Protein AF-A0A9N8F491-F1 (afdb_monomer)

Structure (mmCIF, N/CA/C/O backbone):
data_AF-A0A9N8F491-F1
#
_entry.id   AF-A0A9N8F491-F1
#
loop_
_atom_site.group_PDB
_atom_site.id
_atom_site.type_symbol
_atom_site.label_atom_id
_atom_site.label_alt_id
_atom_site.label_comp_id
_atom_site.label_asym_id
_atom_site.label_entity_id
_atom_site.label_seq_id
_atom_site.pdbx_PDB_ins_code
_atom_site.Cartn_x
_atom_site.Cartn_y
_atom_site.Cartn_z
_atom_site.occupancy
_atom_site.B_iso_or_equiv
_atom_site.auth_seq_id
_atom_site.auth_comp_id
_atom_site.auth_asym_id
_atom_site.auth_atom_id
_atom_site.pdbx_PDB_model_num
ATOM 1 N N . MET A 1 1 ? 15.797 -22.367 -13.618 1.00 49.75 1 MET A N 1
ATOM 2 C CA . MET A 1 1 ? 14.648 -21.587 -13.096 1.00 49.75 1 MET A CA 1
ATOM 3 C C . MET A 1 1 ? 13.624 -21.419 -14.214 1.00 49.75 1 MET A C 1
ATOM 5 O O . MET A 1 1 ? 14.063 -21.275 -15.350 1.00 49.75 1 MET A O 1
ATOM 9 N N . PRO A 1 2 ? 12.305 -21.473 -13.943 1.00 55.03 2 PRO A N 1
ATOM 10 C CA . PRO A 1 2 ? 11.281 -21.245 -14.968 1.00 55.03 2 PRO A CA 1
ATOM 11 C C . PRO A 1 2 ? 11.489 -19.893 -15.664 1.00 55.03 2 PRO A C 1
ATOM 13 O O . PRO A 1 2 ? 11.909 -18.926 -15.023 1.00 55.03 2 PRO A O 1
ATOM 16 N N . ASN A 1 3 ? 11.211 -19.820 -16.970 1.00 70.69 3 ASN A N 1
ATOM 17 C CA . ASN A 1 3 ? 11.386 -18.573 -17.721 1.00 70.69 3 ASN A CA 1
ATOM 18 C C . ASN A 1 3 ? 10.406 -17.487 -17.223 1.00 70.69 3 ASN A C 1
ATOM 20 O O . ASN A 1 3 ? 9.383 -17.788 -16.602 1.00 70.69 3 ASN A O 1
ATOM 24 N N . LEU A 1 4 ? 10.700 -16.207 -17.486 1.00 57.84 4 LEU A N 1
ATOM 25 C CA . LEU A 1 4 ? 9.905 -15.072 -16.984 1.00 57.84 4 LEU A CA 1
ATOM 26 C C . LEU A 1 4 ? 8.404 -15.199 -17.313 1.00 57.84 4 LEU A C 1
ATOM 28 O O . LEU A 1 4 ? 7.558 -14.816 -16.508 1.00 57.84 4 LEU A O 1
ATOM 32 N N . VAL A 1 5 ? 8.067 -15.776 -18.471 1.00 56.47 5 VAL A N 1
ATOM 33 C CA . VAL A 1 5 ? 6.680 -15.998 -18.907 1.00 56.47 5 VAL A CA 1
ATOM 34 C C . VAL A 1 5 ? 5.981 -17.047 -18.041 1.00 56.47 5 VAL A C 1
ATOM 36 O O . VAL A 1 5 ? 4.838 -16.839 -17.643 1.00 56.47 5 VAL A O 1
ATOM 39 N N . GLN A 1 6 ? 6.647 -18.157 -17.722 1.00 62.06 6 GLN A N 1
ATOM 40 C CA . GLN A 1 6 ? 6.118 -19.187 -16.825 1.00 62.06 6 GLN A CA 1
ATOM 41 C C . GLN A 1 6 ? 5.919 -18.641 -15.409 1.00 62.06 6 GLN A C 1
ATOM 43 O O . GLN A 1 6 ? 4.874 -18.873 -14.810 1.00 62.06 6 GLN A O 1
ATOM 48 N N . ARG A 1 7 ? 6.868 -17.844 -14.907 1.00 60.66 7 ARG A N 1
ATOM 49 C CA . ARG A 1 7 ? 6.756 -17.193 -13.593 1.00 60.66 7 ARG A CA 1
ATOM 50 C C . ARG A 1 7 ? 5.608 -16.189 -13.549 1.00 60.66 7 ARG A C 1
ATOM 52 O O . ARG A 1 7 ? 4.830 -16.202 -12.606 1.00 60.66 7 ARG A O 1
ATOM 59 N N . ALA A 1 8 ? 5.446 -15.373 -14.591 1.00 59.22 8 ALA A N 1
ATOM 60 C CA . ALA A 1 8 ? 4.349 -14.411 -14.687 1.00 59.22 8 ALA A CA 1
ATOM 61 C C . ALA A 1 8 ? 2.961 -15.076 -14.695 1.00 59.22 8 ALA A C 1
ATOM 63 O O . ALA A 1 8 ? 2.016 -14.475 -14.198 1.00 59.22 8 ALA A O 1
ATOM 64 N N . LYS A 1 9 ? 2.838 -16.306 -15.218 1.00 60.34 9 LYS A N 1
ATOM 65 C CA . LYS A 1 9 ? 1.598 -17.103 -15.155 1.00 60.34 9 LYS A CA 1
ATOM 66 C C . LYS A 1 9 ? 1.297 -17.652 -13.756 1.00 60.34 9 LYS A C 1
ATOM 68 O O . LYS A 1 9 ? 0.146 -17.948 -13.473 1.00 60.34 9 LYS A O 1
ATOM 73 N N . GLN A 1 10 ? 2.320 -17.816 -12.917 1.00 61.69 10 GLN A N 1
ATOM 74 C CA . GLN A 1 10 ? 2.183 -18.271 -11.527 1.00 61.69 10 GLN A CA 1
ATOM 75 C C . GLN A 1 10 ? 1.857 -17.122 -10.571 1.00 61.69 10 GLN A C 1
ATOM 77 O O . GLN A 1 10 ? 1.357 -17.357 -9.475 1.00 61.69 10 GLN A O 1
ATOM 82 N N . VAL A 1 11 ? 2.124 -15.877 -10.979 1.00 55.75 11 VAL A N 1
ATOM 83 C CA . VAL A 1 11 ? 1.643 -14.707 -10.250 1.00 55.75 11 VAL A CA 1
ATOM 84 C C . VAL A 1 11 ? 0.124 -14.728 -10.324 1.00 55.75 11 VAL A C 1
ATOM 86 O O . VAL A 1 11 ? -0.459 -14.679 -11.408 1.00 55.75 11 VAL A O 1
ATOM 89 N N . SER A 1 12 ? -0.513 -14.780 -9.161 1.00 53.72 12 SER A N 1
ATOM 90 C CA . SER A 1 12 ? -1.947 -14.602 -9.017 1.00 53.72 12 SER A CA 1
ATOM 91 C C . SER A 1 12 ? -2.308 -13.162 -9.389 1.00 53.72 12 SER A C 1
ATOM 93 O O . SER A 1 12 ? -2.535 -12.320 -8.525 1.00 53.72 12 SER A O 1
ATOM 95 N N . TRP A 1 13 ? -2.413 -12.870 -10.684 1.00 53.53 13 TRP A N 1
ATOM 96 C CA . TRP A 1 13 ? -3.026 -11.650 -11.225 1.00 53.53 13 TRP A CA 1
ATOM 97 C C . TRP A 1 13 ? -4.543 -11.587 -10.953 1.00 53.53 13 TRP A C 1
ATOM 99 O O . TRP A 1 13 ? -5.275 -10.897 -11.657 1.00 53.53 13 TRP A O 1
ATOM 109 N N . GLY A 1 14 ? -5.015 -12.371 -9.979 1.00 40.06 14 GLY A N 1
ATOM 110 C CA . GLY A 1 14 ? -6.376 -12.874 -9.896 1.00 40.06 14 GLY A CA 1
ATOM 111 C C . GLY A 1 14 ? -6.499 -14.319 -9.367 1.00 40.06 14 GLY A C 1
ATOM 112 O O . GLY A 1 14 ? -7.343 -15.059 -9.858 1.00 40.06 14 GLY A O 1
ATOM 113 N N . GLY A 1 15 ? -5.701 -14.730 -8.372 1.00 32.22 15 GLY A N 1
ATOM 114 C CA . GLY A 1 15 ? -5.835 -16.032 -7.682 1.00 32.22 15 GLY A CA 1
ATOM 115 C C . GLY A 1 15 ? -5.314 -17.277 -8.441 1.00 32.22 15 GLY A C 1
ATOM 116 O O . GLY A 1 15 ? -4.995 -17.185 -9.625 1.00 32.22 15 GLY A O 1
ATOM 117 N N . PRO A 1 16 ? -5.199 -18.452 -7.775 1.00 30.72 16 PRO A N 1
ATOM 118 C CA . PRO A 1 16 ? -4.713 -19.713 -8.369 1.00 30.72 16 PRO A CA 1
ATOM 119 C C . PRO A 1 16 ? -5.654 -20.361 -9.391 1.00 30.72 16 PRO A C 1
ATOM 121 O O . PRO A 1 16 ? -5.296 -21.346 -10.029 1.00 30.72 16 PRO A O 1
ATOM 124 N N . GLN A 1 17 ? -6.857 -19.829 -9.563 1.00 37.28 17 GLN A N 1
ATOM 125 C CA . GLN A 1 17 ? -7.774 -20.236 -10.610 1.00 37.28 17 GLN A CA 1
ATOM 126 C C . GLN A 1 17 ? -8.414 -18.964 -11.125 1.00 37.28 17 GLN A C 1
ATOM 128 O O . GLN A 1 17 ? -9.178 -18.315 -10.415 1.00 37.28 17 GLN A O 1
ATOM 133 N N . SER A 1 18 ? -8.048 -18.600 -12.352 1.00 37.75 18 SER A N 1
ATOM 134 C CA . SER A 1 18 ? -8.781 -17.652 -13.177 1.00 37.75 18 SER A CA 1
ATOM 135 C C . SER A 1 18 ? -10.266 -17.733 -12.845 1.00 37.75 18 SER A C 1
ATOM 137 O O . SER A 1 18 ? -10.864 -18.806 -12.988 1.00 37.75 18 SER A O 1
ATOM 139 N N . SER A 1 19 ? -10.869 -16.615 -12.440 1.00 38.81 19 SER A N 1
ATOM 140 C CA . SER A 1 19 ? -12.320 -16.488 -12.515 1.00 38.81 19 SER A CA 1
ATOM 141 C C . SER A 1 19 ? -12.766 -17.039 -13.874 1.00 38.81 19 SER A C 1
ATOM 143 O O . SER A 1 19 ? -12.047 -16.903 -14.869 1.00 38.81 19 SER A O 1
ATOM 145 N N . LYS A 1 20 ? -13.916 -17.715 -13.949 1.00 42.53 20 LYS A N 1
ATOM 146 C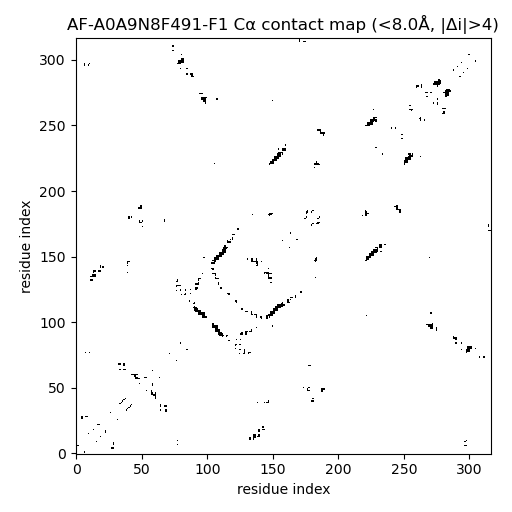 CA . LYS A 1 20 ? -14.400 -18.325 -15.205 1.00 42.53 20 LYS A CA 1
ATOM 147 C C . LYS A 1 20 ? -14.382 -17.342 -16.399 1.00 42.53 20 LYS A C 1
ATOM 149 O O . LYS A 1 20 ? -14.283 -17.783 -17.537 1.00 42.53 20 LYS A O 1
ATOM 154 N N . ALA A 1 21 ? -14.374 -16.031 -16.130 1.00 40.00 21 ALA A N 1
ATOM 155 C CA . ALA A 1 21 ? -14.166 -14.945 -17.088 1.00 40.00 21 ALA A CA 1
ATOM 156 C C . ALA A 1 21 ? -12.768 -14.897 -17.758 1.00 40.00 21 ALA A C 1
ATOM 158 O O . ALA A 1 21 ? -12.666 -14.481 -18.906 1.00 40.00 21 ALA A O 1
ATOM 159 N N . PHE A 1 22 ? -11.696 -15.329 -17.086 1.00 39.41 22 PHE A N 1
ATOM 160 C CA . PHE A 1 22 ? -10.322 -15.379 -17.621 1.00 39.41 22 PHE A CA 1
ATOM 161 C C . PHE A 1 22 ? -9.876 -16.788 -18.045 1.00 39.41 22 PHE A C 1
ATOM 163 O O . PHE A 1 22 ? -8.882 -16.931 -18.756 1.00 39.41 22 PHE A O 1
ATOM 170 N N . ALA A 1 23 ? -10.607 -17.828 -17.633 1.00 41.00 23 ALA A N 1
ATOM 171 C CA . ALA A 1 23 ? -10.242 -19.230 -17.846 1.00 41.00 23 ALA A CA 1
ATOM 172 C C . ALA A 1 23 ? -10.329 -19.693 -19.313 1.00 41.00 23 ALA A C 1
ATOM 174 O O . ALA A 1 23 ? -9.764 -20.726 -19.662 1.00 41.00 23 ALA A O 1
ATOM 175 N N . GLN A 1 24 ? -11.038 -18.967 -20.185 1.00 40.75 24 GLN A N 1
ATOM 176 C CA . GLN A 1 24 ? -11.445 -19.547 -21.467 1.00 40.75 24 GLN A CA 1
ATOM 177 C C . GLN A 1 24 ? -10.422 -19.477 -22.608 1.00 40.75 24 GLN A C 1
ATOM 179 O O . GLN A 1 24 ? -10.602 -20.226 -23.562 1.00 40.75 24 GLN A O 1
ATOM 184 N N . LYS A 1 25 ? -9.329 -18.698 -22.543 1.00 37.03 25 LYS A N 1
ATOM 185 C CA . LYS A 1 25 ? -8.234 -18.802 -23.539 1.00 37.03 25 LYS A CA 1
ATOM 186 C C . LYS A 1 25 ? -6.865 -18.408 -22.958 1.00 37.03 25 LYS A C 1
ATOM 188 O O . LYS A 1 25 ? -6.582 -17.212 -22.856 1.00 37.03 25 LYS A O 1
ATOM 193 N N . PRO A 1 26 ? -5.966 -19.364 -22.645 1.00 37.31 26 PRO A N 1
ATOM 194 C CA . PRO A 1 26 ? -4.597 -19.051 -22.258 1.00 37.31 26 PRO A CA 1
ATOM 195 C C . PRO A 1 26 ? -3.828 -18.624 -23.507 1.00 37.31 26 PRO A C 1
ATOM 197 O O . PRO A 1 26 ? -3.276 -19.432 -24.248 1.00 37.31 26 PRO A O 1
ATOM 200 N N . THR A 1 27 ? -3.806 -17.327 -23.755 1.00 40.09 27 THR A N 1
ATOM 201 C CA . THR A 1 27 ? -3.026 -16.715 -24.827 1.00 40.09 27 THR A CA 1
ATOM 202 C C . THR A 1 27 ? -1.903 -15.904 -24.157 1.00 40.09 27 THR A C 1
ATOM 204 O O . THR A 1 27 ? -2.051 -15.480 -23.013 1.00 40.09 27 THR A O 1
ATOM 207 N N . GLY A 1 28 ? -0.698 -15.892 -24.740 1.00 37.97 28 GLY A N 1
ATOM 208 C CA . GLY A 1 28 ? 0.588 -15.719 -24.035 1.00 37.97 28 GLY A CA 1
ATOM 209 C C . GLY A 1 28 ? 0.756 -14.483 -23.124 1.00 37.97 28 GLY A C 1
ATOM 210 O O . GLY A 1 28 ? -0.085 -13.600 -23.046 1.00 37.97 28 GLY A O 1
ATOM 211 N N . GLY A 1 29 ? 1.906 -14.366 -22.442 1.00 40.50 29 GLY A N 1
ATOM 212 C CA . GLY A 1 29 ? 2.153 -13.321 -21.424 1.00 40.50 29 GLY A CA 1
ATOM 213 C C . GLY A 1 29 ? 1.927 -11.860 -21.869 1.00 40.50 29 GLY A C 1
ATOM 214 O O . GLY A 1 29 ? 1.689 -11.001 -21.025 1.00 40.50 29 GLY A O 1
ATOM 215 N N . ARG A 1 30 ? 1.927 -11.572 -23.182 1.00 41.44 30 ARG A N 1
ATOM 216 C CA . ARG A 1 30 ? 1.528 -10.263 -23.735 1.00 41.44 30 ARG A CA 1
ATOM 217 C C . ARG A 1 30 ? 0.026 -9.982 -23.590 1.00 41.44 30 ARG A C 1
ATOM 219 O O . ARG A 1 30 ? -0.326 -8.847 -23.290 1.00 41.44 30 ARG A O 1
ATOM 226 N N . GLN A 1 31 ? -0.845 -10.981 -23.746 1.00 45.12 31 GLN A N 1
ATOM 227 C CA . GLN A 1 31 ? -2.288 -10.829 -23.533 1.00 45.12 31 GLN A CA 1
ATOM 228 C C . GLN A 1 31 ? -2.646 -10.710 -22.059 1.00 45.12 31 GLN A C 1
ATOM 230 O O . GLN A 1 31 ? -3.556 -9.967 -21.749 1.00 45.12 31 GLN A O 1
ATOM 235 N N . VAL A 1 32 ? -1.899 -11.321 -21.137 1.00 46.75 32 VAL A N 1
ATOM 236 C CA . VAL A 1 32 ? -2.133 -11.132 -19.691 1.00 46.75 32 VAL A CA 1
ATOM 237 C C . VAL A 1 32 ? -1.871 -9.682 -19.272 1.00 46.75 32 VAL A C 1
ATOM 239 O O . VAL A 1 32 ? -2.686 -9.082 -18.578 1.00 46.75 32 VAL A O 1
ATOM 242 N N . ILE A 1 33 ? -0.774 -9.081 -19.750 1.00 52.66 33 ILE A N 1
ATOM 243 C CA . ILE A 1 33 ? -0.480 -7.660 -19.505 1.00 52.66 33 ILE A CA 1
ATOM 244 C C . ILE A 1 33 ? -1.503 -6.772 -20.222 1.00 52.66 33 ILE A C 1
ATOM 246 O O . ILE A 1 33 ? -1.995 -5.821 -19.623 1.00 52.66 33 ILE A O 1
ATOM 250 N N . ALA A 1 34 ? -1.876 -7.091 -21.464 1.00 50.41 34 ALA A N 1
ATOM 251 C CA . ALA A 1 34 ? -2.904 -6.344 -22.185 1.00 50.41 34 ALA A CA 1
ATOM 252 C C . ALA A 1 34 ? -4.274 -6.437 -21.492 1.00 50.41 34 ALA A C 1
ATOM 254 O O . ALA A 1 34 ? -4.910 -5.418 -21.291 1.00 50.41 34 ALA A O 1
ATOM 255 N N . SER A 1 35 ? -4.707 -7.608 -21.028 1.00 51.94 35 SER A N 1
ATOM 256 C CA . SER A 1 35 ? -5.952 -7.780 -20.276 1.00 51.94 35 SER A CA 1
ATOM 257 C C . SER A 1 35 ? -5.889 -7.111 -18.905 1.00 51.94 35 SER A C 1
ATOM 259 O O . SER A 1 35 ? -6.877 -6.529 -18.468 1.00 51.94 35 SER A O 1
ATOM 261 N N . PHE A 1 36 ? -4.732 -7.096 -18.239 1.00 59.06 36 PHE A N 1
ATOM 262 C CA . PHE A 1 36 ? -4.569 -6.312 -17.018 1.00 59.06 36 PHE A CA 1
ATOM 263 C C . PHE A 1 36 ? -4.739 -4.814 -17.308 1.00 59.06 36 PHE A C 1
ATOM 265 O O . PHE A 1 36 ? -5.540 -4.113 -16.693 1.00 59.06 36 PHE A O 1
ATOM 272 N N . VAL A 1 37 ? -4.049 -4.296 -18.315 1.00 59.47 37 VAL A N 1
ATOM 273 C CA . VAL A 1 37 ? -4.095 -2.863 -18.594 1.00 59.47 37 VAL A CA 1
ATOM 274 C C . VAL A 1 37 ? -5.432 -2.437 -19.230 1.00 59.47 37 VAL A C 1
ATOM 276 O O . VAL A 1 37 ? -5.933 -1.362 -18.919 1.00 59.47 37 VAL A O 1
ATOM 279 N N . SER A 1 38 ? -6.061 -3.275 -20.052 1.00 54.62 38 SER A 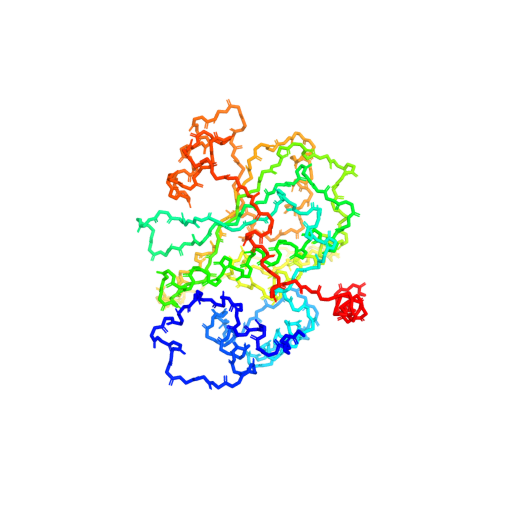N 1
ATOM 280 C CA . SER A 1 38 ? -7.303 -2.961 -20.773 1.00 54.62 38 SER A CA 1
ATOM 281 C C . SER A 1 38 ? -8.575 -3.326 -20.005 1.00 54.62 38 SER A C 1
ATOM 283 O O . SER A 1 38 ? -9.529 -2.545 -20.031 1.00 54.62 38 SER A O 1
ATOM 285 N N . CYS A 1 39 ? -8.605 -4.478 -19.326 1.00 52.00 39 CYS A N 1
ATOM 286 C CA . CYS A 1 39 ? -9.789 -4.989 -18.622 1.00 52.00 39 CYS A CA 1
ATOM 287 C C . CYS A 1 39 ? -9.735 -4.684 -17.127 1.00 52.00 39 CYS A C 1
ATOM 289 O O . CYS A 1 39 ? -10.739 -4.268 -16.552 1.00 52.00 39 CYS A O 1
ATOM 291 N N . ILE A 1 40 ? -8.566 -4.858 -16.503 1.00 56.28 40 ILE A N 1
ATOM 292 C CA . ILE A 1 40 ? -8.433 -4.654 -15.063 1.00 56.28 40 ILE A CA 1
ATOM 293 C C . ILE A 1 40 ? -8.397 -3.166 -14.761 1.00 56.28 40 ILE A C 1
ATOM 295 O O . ILE A 1 40 ? -9.242 -2.706 -14.015 1.00 56.28 40 ILE A O 1
ATOM 299 N N . MET A 1 41 ? -7.507 -2.379 -15.361 1.00 60.53 41 MET A N 1
ATOM 300 C CA . MET A 1 41 ? -7.271 -0.987 -14.946 1.00 60.53 41 MET A CA 1
ATOM 301 C C . MET A 1 41 ? -8.393 0.020 -15.278 1.00 60.53 41 MET A C 1
ATOM 303 O O . MET A 1 41 ? -8.330 1.142 -14.784 1.00 60.53 41 MET A O 1
ATOM 307 N N . LYS A 1 42 ? -9.428 -0.377 -16.042 1.00 60.06 42 LYS A N 1
ATOM 308 C CA . LYS A 1 42 ? -10.647 0.413 -16.347 1.00 60.06 42 LYS A CA 1
ATOM 309 C C . LYS A 1 42 ? -10.380 1.915 -16.566 1.00 60.06 42 LYS A C 1
ATOM 311 O O . LYS A 1 42 ? -10.965 2.775 -15.907 1.00 60.06 42 LYS A O 1
ATOM 316 N N . TRP A 1 43 ? -9.465 2.228 -17.484 1.00 60.22 43 TRP A N 1
ATOM 317 C CA . TRP A 1 43 ? -9.118 3.608 -17.833 1.00 60.22 43 TRP A CA 1
ATOM 318 C C . TRP A 1 43 ? -10.321 4.367 -18.392 1.00 60.22 43 TRP A C 1
ATOM 320 O O . TRP A 1 43 ? -11.095 3.813 -19.172 1.00 60.22 43 TRP A O 1
ATOM 330 N N . GLN A 1 44 ? -10.430 5.649 -18.034 1.00 56.81 44 GLN A N 1
ATOM 331 C CA . GLN A 1 44 ? -11.296 6.587 -18.751 1.00 56.81 44 GLN A CA 1
ATOM 332 C C . GLN A 1 44 ? -10.807 6.728 -20.201 1.00 56.81 44 GLN A C 1
ATOM 334 O O . GLN A 1 44 ? -9.619 6.553 -20.469 1.00 56.81 44 GLN A O 1
ATOM 339 N N . ASP A 1 45 ? -11.694 7.079 -21.133 1.00 58.31 45 ASP A N 1
ATOM 340 C CA . ASP A 1 45 ? -11.329 7.170 -22.556 1.00 58.31 45 ASP A CA 1
ATOM 341 C C . ASP A 1 45 ? -10.349 8.316 -22.862 1.00 58.31 45 ASP A C 1
ATOM 343 O O . ASP A 1 45 ? -9.577 8.234 -23.818 1.00 58.31 45 ASP A O 1
ATOM 347 N N . LYS A 1 46 ? -10.334 9.356 -22.016 1.00 60.31 46 LYS A N 1
ATOM 348 C CA . LYS A 1 46 ? -9.396 10.489 -22.069 1.00 60.31 46 LYS A CA 1
ATOM 349 C C . LYS A 1 46 ? -8.821 10.776 -20.676 1.00 60.31 46 LYS A C 1
ATOM 351 O O . LYS A 1 46 ? -9.257 11.726 -20.019 1.00 60.31 46 LYS A O 1
ATOM 356 N N . PRO A 1 47 ? -7.888 9.947 -20.181 1.00 58.09 47 PRO A N 1
ATOM 357 C CA . PRO A 1 47 ? -7.311 10.159 -18.864 1.00 58.09 47 PRO A CA 1
ATOM 358 C C . PRO A 1 47 ? -6.491 11.458 -18.863 1.00 58.09 47 PRO A C 1
ATOM 360 O O . PRO A 1 47 ? -5.629 11.664 -19.717 1.00 58.09 47 PRO A O 1
ATOM 363 N N . LYS A 1 48 ? -6.776 12.360 -17.915 1.00 53.62 48 LYS A N 1
ATOM 364 C CA . LYS A 1 48 ? -5.983 13.579 -17.701 1.00 53.62 48 LYS A CA 1
ATOM 365 C C . LYS A 1 48 ? -4.830 13.263 -16.757 1.00 53.62 48 LYS A C 1
ATOM 367 O O . LYS A 1 48 ? -5.067 12.944 -15.592 1.00 53.62 48 LYS A O 1
ATOM 372 N N . PHE A 1 49 ? -3.600 13.373 -17.252 1.00 53.75 49 PHE A N 1
ATOM 373 C CA . PHE A 1 49 ? -2.412 13.125 -16.443 1.00 53.75 49 PHE A CA 1
ATOM 374 C C . PHE A 1 49 ? -1.922 14.402 -15.768 1.00 53.75 49 PHE A C 1
ATOM 376 O O . PHE A 1 49 ? -1.894 15.460 -16.396 1.00 53.75 49 PHE A O 1
ATOM 383 N N . PRO A 1 50 ? -1.486 14.310 -14.506 1.00 47.41 50 PRO A N 1
ATOM 384 C CA . PRO A 1 50 ? -0.803 15.413 -13.851 1.00 47.41 50 PRO A CA 1
ATOM 385 C C . PRO A 1 50 ? 0.614 15.687 -14.384 1.00 47.41 50 PRO A C 1
ATOM 387 O O . PRO A 1 50 ? 1.172 16.744 -14.083 1.00 47.41 50 PRO A O 1
ATOM 390 N N . PHE A 1 51 ? 1.214 14.767 -15.153 1.00 52.34 51 PHE A N 1
ATOM 391 C CA . PHE A 1 51 ? 2.622 14.844 -15.560 1.00 52.34 51 PHE A CA 1
ATOM 392 C C . PHE A 1 51 ? 2.852 14.787 -17.077 1.00 52.34 51 PHE A C 1
ATOM 394 O O . PHE A 1 51 ? 1.986 14.400 -17.857 1.00 52.34 51 PHE A O 1
ATOM 401 N N . ARG A 1 52 ? 4.073 15.191 -17.460 1.00 54.72 52 ARG A N 1
ATOM 402 C CA . ARG A 1 52 ? 4.582 15.604 -18.789 1.00 54.72 52 ARG A CA 1
ATOM 403 C C . ARG A 1 52 ? 4.413 14.623 -19.960 1.00 54.72 52 ARG A C 1
ATOM 405 O O . ARG A 1 52 ? 4.876 14.928 -21.052 1.00 54.72 52 ARG A O 1
ATOM 412 N N . LEU A 1 53 ? 3.812 13.453 -19.764 1.00 51.72 53 LEU A N 1
ATOM 413 C CA . LEU A 1 53 ? 3.694 12.449 -20.826 1.00 51.72 53 LEU A CA 1
ATOM 414 C C . LEU A 1 53 ? 2.731 12.883 -21.929 1.00 51.72 53 LEU A C 1
ATOM 416 O O . LEU A 1 53 ? 2.866 12.447 -23.064 1.00 51.72 53 LEU A O 1
ATOM 420 N N . CYS A 1 54 ? 1.793 13.771 -21.615 1.00 50.31 54 CYS A N 1
ATOM 421 C CA . CYS A 1 54 ? 0.947 14.404 -22.609 1.00 50.31 54 CYS A CA 1
ATOM 422 C C . CYS A 1 54 ? 1.423 15.846 -22.791 1.00 50.31 54 CYS A C 1
ATOM 424 O O . CYS A 1 54 ? 1.380 16.624 -21.839 1.00 50.31 54 CYS A O 1
ATOM 426 N N . GLY A 1 55 ? 1.811 16.227 -24.011 1.00 56.31 55 GLY A N 1
ATOM 427 C CA . GLY A 1 55 ? 1.578 17.611 -24.431 1.00 56.31 55 GLY A CA 1
ATOM 428 C C . GLY A 1 55 ? 0.076 17.931 -24.356 1.00 56.31 55 GLY A C 1
ATOM 429 O O . GLY A 1 55 ? -0.736 17.057 -24.033 1.00 56.31 55 GLY A O 1
ATOM 430 N N . ASP A 1 56 ? -0.319 19.154 -24.701 1.00 55.19 56 ASP A N 1
ATOM 431 C CA . ASP A 1 56 ? -1.708 19.634 -24.563 1.00 55.19 56 ASP A CA 1
ATOM 432 C C . ASP A 1 56 ? -2.773 18.753 -25.269 1.00 55.19 56 ASP A C 1
ATOM 434 O O . ASP A 1 56 ? -3.965 18.872 -24.994 1.00 55.19 56 ASP A O 1
ATOM 438 N N . GLY A 1 57 ? -2.361 17.816 -26.134 1.00 54.44 57 GLY A N 1
ATOM 439 C CA . GLY A 1 57 ? -3.226 16.909 -26.894 1.00 54.44 57 GLY A CA 1
ATOM 440 C C . GLY A 1 57 ? -3.737 15.641 -26.188 1.00 54.44 57 GLY A C 1
ATOM 441 O O . GLY A 1 57 ? -4.612 14.983 -26.744 1.00 54.44 57 GLY A O 1
ATOM 442 N N . GLY A 1 58 ? -3.257 15.288 -24.988 1.00 58.91 58 GLY A N 1
ATOM 443 C CA . GLY A 1 58 ? -3.678 14.061 -24.283 1.00 58.91 58 GLY A CA 1
ATOM 444 C C . GLY A 1 58 ? -3.257 12.746 -24.973 1.00 58.91 58 GLY A C 1
ATOM 445 O O . GLY A 1 58 ? -3.072 12.670 -26.184 1.00 58.91 58 GLY A O 1
ATOM 446 N N . PHE A 1 59 ? -3.089 11.671 -24.202 1.00 63.41 59 PHE A N 1
ATOM 447 C CA . PHE A 1 59 ? -2.826 10.335 -24.748 1.00 63.41 59 PHE A CA 1
ATOM 448 C C . PHE A 1 59 ? -4.144 9.603 -25.027 1.00 63.41 59 PHE A C 1
ATOM 450 O O . PHE A 1 59 ? -5.065 9.634 -24.209 1.00 63.41 59 PHE A O 1
ATOM 457 N N . SER A 1 60 ? -4.226 8.883 -26.149 1.00 74.81 60 SER A N 1
ATOM 458 C CA . SER A 1 60 ? -5.329 7.942 -26.371 1.00 74.81 60 SER A CA 1
ATOM 459 C C . SER A 1 60 ? -5.290 6.827 -25.320 1.00 74.81 60 SER A C 1
ATOM 461 O O . SER A 1 60 ? -4.213 6.427 -24.864 1.00 74.81 60 SER A O 1
ATOM 463 N N . ARG A 1 61 ? -6.455 6.268 -24.963 1.00 70.19 61 ARG A N 1
ATOM 464 C CA . ARG A 1 61 ? -6.554 5.113 -24.052 1.00 70.19 61 ARG A CA 1
ATOM 465 C C . ARG A 1 61 ? -5.599 3.979 -24.447 1.00 70.19 61 ARG A C 1
ATOM 467 O O . ARG A 1 61 ? -4.941 3.403 -23.584 1.00 70.19 61 ARG A O 1
ATOM 474 N N . THR A 1 62 ? -5.475 3.691 -25.743 1.00 71.25 62 THR A N 1
ATOM 475 C CA . THR A 1 62 ? -4.567 2.663 -26.278 1.00 71.25 62 THR A CA 1
ATOM 476 C C . THR A 1 62 ? -3.096 3.017 -26.080 1.00 71.25 62 THR A C 1
ATOM 478 O O . THR A 1 62 ? -2.329 2.175 -25.614 1.00 71.25 62 THR A O 1
ATOM 481 N N . GLY A 1 63 ? -2.694 4.256 -26.386 1.00 74.62 63 GLY A N 1
ATOM 482 C CA . GLY A 1 63 ? -1.313 4.703 -26.183 1.00 74.62 63 GLY A CA 1
ATOM 483 C C . GLY A 1 63 ? -0.922 4.660 -24.707 1.00 74.62 63 GLY A C 1
ATOM 484 O O . GLY A 1 63 ? 0.170 4.218 -24.359 1.00 74.62 63 GLY A O 1
ATOM 485 N N . TYR A 1 64 ? -1.861 5.011 -23.830 1.00 71.75 64 TYR A N 1
ATOM 486 C CA . TYR A 1 64 ? -1.672 4.872 -22.399 1.00 71.75 64 TYR A CA 1
ATOM 487 C C . TYR A 1 64 ? -1.510 3.398 -21.986 1.00 71.75 64 TYR A C 1
ATOM 489 O O . TYR A 1 64 ? -0.594 3.051 -21.236 1.00 71.75 64 TYR A O 1
ATOM 497 N N . CYS A 1 65 ? -2.368 2.508 -22.497 1.00 71.69 65 CYS A N 1
ATOM 498 C CA . CYS A 1 65 ? -2.267 1.086 -22.186 1.00 71.69 65 CYS A CA 1
ATOM 499 C C . CYS A 1 65 ? -0.897 0.518 -22.592 1.00 71.69 65 CYS A C 1
ATOM 501 O O . CYS A 1 65 ? -0.293 -0.259 -21.850 1.00 71.69 65 CYS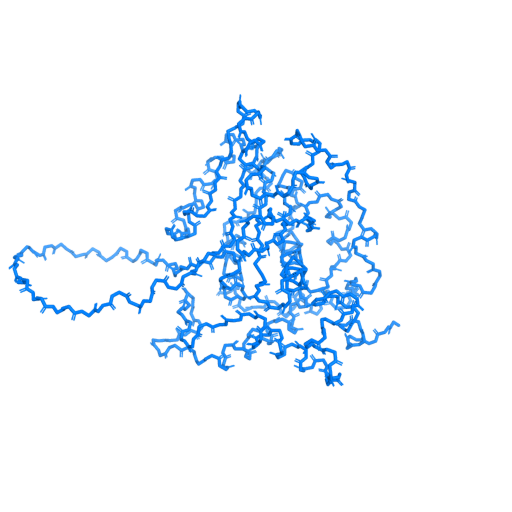 A O 1
ATOM 503 N N . ALA A 1 66 ? -0.379 0.950 -23.743 1.00 77.06 66 ALA A N 1
ATOM 504 C CA . ALA A 1 66 ? 0.957 0.594 -24.198 1.00 77.06 66 ALA A CA 1
ATOM 505 C C . ALA A 1 66 ? 2.046 1.152 -23.268 1.00 77.06 66 ALA A C 1
ATOM 507 O O . ALA A 1 66 ? 2.923 0.396 -22.853 1.00 77.06 66 ALA A O 1
ATOM 508 N N . TYR A 1 67 ? 1.963 2.430 -22.882 1.00 78.88 67 TYR A N 1
ATOM 509 C CA . TYR A 1 67 ? 2.911 3.064 -21.960 1.00 78.88 67 TYR A CA 1
ATOM 510 C C . TYR A 1 67 ? 2.985 2.330 -20.616 1.00 78.88 67 TYR A C 1
ATOM 512 O O . TYR A 1 67 ? 4.061 1.919 -20.176 1.00 78.88 67 TYR A O 1
ATOM 520 N N . SER A 1 68 ? 1.830 2.080 -19.999 1.00 78.81 68 SER A N 1
ATOM 521 C CA . SER A 1 68 ? 1.748 1.334 -18.745 1.00 78.81 68 SER A CA 1
ATOM 522 C C . SER A 1 68 ? 2.212 -0.114 -18.899 1.00 78.81 68 SER A C 1
ATOM 524 O O . SER A 1 68 ? 2.895 -0.645 -18.028 1.00 78.81 68 SER A O 1
ATOM 526 N N . GLY A 1 69 ? 1.903 -0.757 -20.029 1.00 79.50 69 GLY A N 1
ATOM 527 C CA . GLY A 1 69 ? 2.388 -2.098 -20.347 1.00 79.50 69 GLY A CA 1
ATOM 528 C C . GLY A 1 69 ? 3.914 -2.171 -20.452 1.00 79.50 69 GLY A C 1
ATOM 529 O O . GLY A 1 69 ? 4.518 -3.093 -19.901 1.00 79.50 69 GLY A O 1
ATOM 530 N N . ILE A 1 70 ? 4.548 -1.188 -21.101 1.00 79.62 70 ILE A N 1
ATOM 531 C CA . ILE A 1 70 ? 6.011 -1.069 -21.188 1.00 79.62 70 ILE A CA 1
ATOM 532 C C . ILE A 1 70 ? 6.601 -0.845 -19.798 1.00 79.62 70 ILE A C 1
ATOM 534 O O . ILE A 1 70 ? 7.524 -1.563 -19.410 1.00 79.62 70 ILE A O 1
ATOM 538 N N . GLN A 1 71 ? 6.043 0.092 -19.024 1.00 81.56 71 GLN A N 1
ATOM 539 C CA . GLN A 1 71 ? 6.522 0.341 -17.670 1.00 81.56 71 GLN A CA 1
ATOM 540 C C . GLN A 1 71 ? 6.435 -0.923 -16.826 1.00 81.56 71 GLN A C 1
ATOM 542 O O . GLN A 1 71 ? 7.423 -1.292 -16.208 1.00 81.56 71 GLN A O 1
ATOM 547 N N . ARG A 1 72 ? 5.308 -1.638 -16.845 1.00 81.62 72 ARG A N 1
ATOM 548 C CA . ARG A 1 72 ? 5.136 -2.853 -16.042 1.00 81.62 72 ARG A CA 1
ATOM 549 C C . ARG A 1 72 ? 6.060 -3.972 -16.501 1.00 81.62 72 ARG A C 1
ATOM 551 O O . ARG A 1 72 ? 6.594 -4.685 -15.659 1.00 81.62 72 ARG A O 1
ATOM 558 N N . LYS A 1 73 ? 6.298 -4.105 -17.810 1.00 79.94 73 LYS A N 1
ATOM 559 C CA . LYS A 1 73 ? 7.280 -5.049 -18.365 1.00 79.94 73 LYS A CA 1
ATOM 560 C C . LYS A 1 73 ? 8.693 -4.773 -17.840 1.00 79.94 73 LYS A C 1
ATOM 562 O O . LYS A 1 73 ? 9.410 -5.725 -17.540 1.00 79.94 73 LYS A O 1
ATOM 567 N N . ASN A 1 74 ? 9.068 -3.502 -17.710 1.00 80.06 74 ASN A N 1
ATOM 568 C CA . ASN A 1 74 ? 10.393 -3.097 -17.239 1.00 80.06 74 ASN A CA 1
ATOM 569 C C . ASN A 1 74 ? 10.486 -3.145 -15.703 1.00 80.06 74 ASN A C 1
ATOM 571 O O . ASN A 1 74 ? 11.407 -3.732 -15.144 1.00 80.06 74 ASN A O 1
ATOM 575 N N . TYR A 1 75 ? 9.491 -2.585 -15.013 1.00 78.88 75 TYR A N 1
ATOM 576 C CA . TYR A 1 75 ? 9.436 -2.467 -13.557 1.00 78.88 75 TYR A CA 1
ATOM 577 C C . TYR A 1 75 ? 9.201 -3.818 -12.868 1.00 78.88 75 TYR A C 1
ATOM 579 O O . TYR A 1 75 ? 9.730 -4.073 -11.783 1.00 78.88 75 TYR A O 1
ATOM 587 N N . LYS A 1 76 ? 8.427 -4.700 -13.516 1.00 83.31 76 LYS A N 1
ATOM 588 C CA . LYS A 1 76 ? 8.040 -6.033 -13.035 1.00 83.31 76 LYS A CA 1
ATOM 589 C C . LYS A 1 76 ? 7.491 -5.960 -11.594 1.00 83.31 76 LYS A C 1
ATOM 591 O O . LYS A 1 76 ? 8.082 -6.575 -10.705 1.00 83.31 76 LYS A O 1
ATOM 596 N N . PRO A 1 77 ? 6.404 -5.200 -11.317 1.00 80.81 77 PRO A N 1
ATOM 597 C CA . PRO A 1 77 ? 5.910 -4.968 -9.947 1.00 80.81 77 PRO A CA 1
ATOM 598 C C . PRO A 1 77 ? 5.539 -6.255 -9.197 1.00 80.81 77 PRO A C 1
ATOM 600 O O . PRO A 1 77 ? 5.598 -6.301 -7.973 1.00 80.81 77 PRO A O 1
ATOM 603 N N . TRP A 1 78 ? 5.248 -7.331 -9.927 1.00 80.38 78 TRP A N 1
ATOM 604 C CA . TRP A 1 78 ? 4.998 -8.666 -9.385 1.00 80.38 78 TRP A CA 1
ATOM 605 C C . TRP A 1 78 ? 6.238 -9.387 -8.845 1.00 80.38 78 TRP A C 1
ATOM 607 O O . TRP A 1 78 ? 6.098 -10.416 -8.189 1.00 80.38 78 TRP A O 1
ATOM 617 N N . LEU A 1 79 ? 7.444 -8.885 -9.123 1.00 82.44 79 LEU A N 1
ATOM 618 C CA . LEU A 1 79 ? 8.692 -9.454 -8.623 1.00 82.44 79 LEU A CA 1
ATOM 619 C C . LEU A 1 79 ? 9.239 -8.653 -7.447 1.00 82.44 79 LEU A C 1
ATOM 621 O O . LEU A 1 79 ? 9.279 -7.418 -7.476 1.00 82.44 79 LEU A O 1
ATOM 625 N N . VAL A 1 80 ? 9.757 -9.370 -6.454 1.00 80.25 80 VAL A N 1
ATOM 626 C CA . VAL A 1 80 ? 10.368 -8.788 -5.255 1.00 80.25 80 VAL A CA 1
ATOM 627 C C . VAL A 1 80 ? 11.855 -9.111 -5.217 1.00 80.25 80 VAL A C 1
ATOM 629 O O . VAL A 1 80 ? 12.256 -10.265 -5.344 1.00 80.25 80 VAL A O 1
ATOM 632 N N . HIS A 1 81 ? 12.688 -8.081 -5.066 1.00 79.62 81 HIS A N 1
ATOM 633 C CA . HIS A 1 81 ? 14.139 -8.236 -4.945 1.00 79.62 81 HIS A CA 1
ATOM 634 C C . HIS A 1 81 ? 14.504 -8.926 -3.629 1.00 79.62 81 HIS A C 1
ATOM 636 O O . HIS A 1 81 ? 13.909 -8.645 -2.596 1.00 79.62 81 HIS A O 1
ATOM 642 N N . LEU A 1 82 ? 15.545 -9.758 -3.622 1.00 74.31 82 LEU A N 1
ATOM 643 C CA . LEU A 1 82 ? 16.110 -10.329 -2.395 1.00 74.31 82 LEU A CA 1
ATOM 644 C C . LEU A 1 82 ? 16.424 -9.293 -1.282 1.00 74.31 82 LEU A C 1
ATOM 646 O O . LEU A 1 82 ? 16.219 -9.565 -0.099 1.00 74.31 82 LEU A O 1
ATOM 650 N N . LEU A 1 83 ? 16.878 -8.085 -1.644 1.00 71.81 83 LEU A N 1
ATOM 651 C CA . LEU A 1 83 ? 17.103 -6.985 -0.699 1.00 71.81 83 LEU A CA 1
ATOM 652 C C . LEU A 1 83 ? 15.793 -6.437 -0.119 1.00 71.81 83 LEU A C 1
ATOM 654 O O . LEU A 1 83 ? 15.753 -6.073 1.055 1.00 71.81 83 LEU A O 1
ATOM 658 N N . CYS A 1 84 ? 14.725 -6.416 -0.927 1.00 70.75 84 CYS A N 1
ATOM 659 C CA . CYS A 1 84 ? 13.370 -6.150 -0.451 1.00 70.75 84 CYS A CA 1
ATOM 660 C C . CYS A 1 84 ? 12.951 -7.248 0.528 1.00 70.75 84 CYS A C 1
ATOM 662 O O . CYS A 1 84 ? 12.572 -6.953 1.649 1.00 70.75 84 CYS A O 1
ATOM 664 N N . TRP A 1 85 ? 13.115 -8.510 0.142 1.00 72.56 85 TRP A N 1
ATOM 665 C CA . TRP A 1 85 ? 12.716 -9.685 0.914 1.00 72.56 85 TRP A CA 1
ATOM 666 C C . TRP A 1 85 ? 13.275 -9.683 2.348 1.00 72.56 85 TRP A C 1
ATOM 668 O O . TRP A 1 85 ? 12.499 -9.696 3.299 1.00 72.56 85 TRP A O 1
ATOM 678 N N . LYS A 1 86 ? 14.598 -9.547 2.531 1.00 72.88 86 LYS A N 1
ATOM 679 C CA . LYS A 1 86 ? 15.208 -9.575 3.879 1.00 72.88 86 LYS A CA 1
ATOM 680 C C . LYS A 1 86 ? 14.800 -8.398 4.765 1.00 72.88 86 LYS A C 1
ATOM 682 O O . LYS A 1 86 ? 14.747 -8.536 5.982 1.00 72.88 86 LYS A O 1
ATOM 687 N N . LYS A 1 87 ? 14.564 -7.228 4.166 1.00 72.81 87 LYS A N 1
ATOM 688 C CA . LYS A 1 87 ? 14.327 -5.985 4.911 1.00 72.81 87 LYS A CA 1
ATOM 689 C C . LYS A 1 87 ? 12.846 -5.637 5.062 1.00 72.81 87 LYS A C 1
ATOM 691 O O . LYS A 1 87 ? 12.514 -4.838 5.922 1.00 72.81 87 LYS A O 1
ATOM 696 N N . MET A 1 88 ? 11.958 -6.230 4.263 1.00 69.38 88 MET A N 1
ATOM 697 C CA . MET A 1 88 ? 10.514 -5.958 4.272 1.00 69.38 88 MET A CA 1
ATOM 698 C C . MET A 1 88 ? 9.703 -6.902 5.144 1.00 69.38 88 MET A C 1
ATOM 700 O O . MET A 1 88 ? 8.476 -6.871 5.067 1.00 69.38 88 MET A O 1
ATOM 704 N N . SER A 1 89 ? 10.354 -7.709 5.981 1.00 66.56 89 SER A N 1
ATOM 705 C CA . SER A 1 89 ? 9.724 -8.814 6.704 1.00 66.56 89 SER A CA 1
ATOM 706 C C . SER A 1 89 ? 8.546 -8.433 7.602 1.00 66.56 89 SER A C 1
ATOM 708 O O . SER A 1 89 ? 7.913 -9.318 8.155 1.00 66.56 89 SER A O 1
ATOM 710 N N . ARG A 1 90 ? 8.233 -7.142 7.774 1.00 69.00 90 ARG A N 1
ATOM 711 C CA . ARG A 1 90 ? 7.080 -6.651 8.546 1.00 69.00 90 ARG A CA 1
ATOM 712 C C . ARG A 1 90 ? 6.465 -5.361 8.000 1.00 69.00 90 ARG A C 1
ATOM 714 O O . ARG A 1 90 ? 5.667 -4.739 8.693 1.00 69.00 90 ARG A O 1
ATOM 721 N N . ILE A 1 91 ? 6.873 -4.908 6.813 1.00 78.00 91 ILE A N 1
ATOM 722 C CA . ILE A 1 91 ? 6.630 -3.516 6.410 1.00 78.00 91 ILE A CA 1
ATOM 723 C C . ILE A 1 91 ? 5.358 -3.386 5.575 1.00 78.00 91 ILE A C 1
ATOM 725 O O . ILE A 1 91 ? 4.506 -2.572 5.917 1.00 78.00 91 ILE A O 1
ATOM 729 N N . HIS A 1 92 ? 5.214 -4.168 4.500 1.00 82.31 92 HIS A N 1
ATOM 730 C CA . HIS A 1 92 ? 4.115 -4.020 3.541 1.00 82.31 92 HIS A CA 1
ATOM 731 C C . HIS A 1 92 ? 3.522 -5.373 3.167 1.00 82.31 92 HIS A C 1
ATOM 733 O O . HIS A 1 92 ? 4.249 -6.255 2.704 1.00 82.31 92 HIS A O 1
ATOM 739 N N . TYR A 1 93 ? 2.210 -5.522 3.309 1.00 86.81 93 TYR A N 1
ATOM 740 C CA . TYR A 1 93 ? 1.490 -6.705 2.848 1.00 86.81 93 TYR A CA 1
ATOM 741 C C . TYR A 1 93 ? 0.044 -6.369 2.493 1.00 86.81 93 TYR A C 1
ATOM 743 O O . TYR A 1 93 ? -0.451 -5.303 2.837 1.00 86.81 93 TYR A O 1
ATOM 751 N N . HIS A 1 94 ? -0.631 -7.263 1.783 1.00 87.88 94 HIS A N 1
ATOM 752 C CA . HIS A 1 94 ? -2.080 -7.216 1.605 1.00 87.88 94 HIS A CA 1
ATOM 753 C C . HIS A 1 94 ? -2.703 -8.370 2.381 1.00 87.88 94 HIS A C 1
ATOM 755 O O . HIS A 1 94 ? -2.130 -9.461 2.424 1.00 87.88 94 HIS A O 1
ATOM 761 N N . ARG A 1 95 ? -3.823 -8.100 3.047 1.00 92.69 95 ARG A N 1
ATOM 762 C CA . ARG A 1 95 ? -4.610 -9.111 3.750 1.00 92.69 95 ARG A CA 1
ATOM 763 C C . ARG A 1 95 ? -5.959 -8.535 4.130 1.00 92.69 95 ARG A C 1
ATOM 765 O O . ARG A 1 95 ? -6.023 -7.511 4.806 1.00 92.69 95 ARG A O 1
ATOM 772 N N . GLY A 1 96 ? -7.003 -9.265 3.774 1.00 94.12 96 GLY A N 1
ATOM 773 C CA . GLY A 1 96 ? -8.363 -8.943 4.157 1.00 94.12 96 GLY A CA 1
ATOM 774 C C . GLY A 1 96 ? -9.062 -7.999 3.195 1.00 94.12 96 GLY A C 1
ATOM 775 O O . GLY A 1 96 ? -8.479 -7.503 2.228 1.00 94.12 96 GLY A O 1
ATOM 776 N N . PHE A 1 97 ? -10.338 -7.772 3.484 1.00 94.88 97 PHE A N 1
ATOM 777 C CA . PHE A 1 97 ? -11.252 -7.028 2.631 1.00 94.88 97 PHE A CA 1
ATOM 778 C C . PHE A 1 97 ? -12.076 -6.028 3.438 1.00 94.88 97 PHE A C 1
ATOM 780 O O . PHE A 1 97 ? -12.192 -6.137 4.662 1.00 94.88 97 PHE A O 1
ATOM 787 N N . SER A 1 98 ? -12.654 -5.051 2.744 1.00 93.62 98 SER A N 1
ATOM 788 C CA . SER A 1 98 ? -13.699 -4.206 3.303 1.00 93.62 98 SER A CA 1
ATOM 789 C C . SER A 1 98 ? -14.990 -5.002 3.556 1.00 93.62 98 SER A C 1
ATOM 791 O O . SER A 1 98 ? -15.213 -6.028 2.907 1.00 93.62 98 SER A O 1
ATOM 793 N N . PRO A 1 99 ? -15.851 -4.563 4.497 1.00 92.31 99 PRO A N 1
ATOM 794 C CA . PRO A 1 99 ? -17.070 -5.283 4.846 1.00 92.31 99 PRO A CA 1
ATOM 795 C C . PRO A 1 99 ? -17.994 -5.523 3.649 1.00 92.31 99 PRO A C 1
ATOM 797 O O . PRO A 1 99 ? -18.212 -4.625 2.838 1.00 92.31 99 PRO A O 1
ATOM 800 N N . ALA A 1 100 ? -18.624 -6.701 3.602 1.00 80.81 100 ALA A N 1
ATOM 801 C CA . ALA A 1 100 ? -19.548 -7.100 2.533 1.00 80.81 100 ALA A CA 1
ATOM 802 C C . ALA A 1 100 ? -20.780 -6.187 2.373 1.00 80.81 100 ALA A C 1
ATOM 804 O O . ALA A 1 100 ? -21.418 -6.205 1.328 1.00 80.81 100 ALA A O 1
ATOM 805 N N . ALA A 1 101 ? -21.108 -5.382 3.390 1.00 74.19 101 ALA A N 1
ATOM 806 C CA . ALA A 1 101 ? -22.171 -4.380 3.314 1.00 74.19 101 ALA A CA 1
ATOM 807 C C . ALA A 1 101 ? -21.857 -3.238 2.324 1.00 74.19 101 ALA A C 1
ATOM 809 O O . ALA A 1 101 ? -22.746 -2.467 1.968 1.00 74.19 101 ALA A O 1
ATOM 810 N N . GLN A 1 102 ? -20.603 -3.102 1.887 1.00 71.94 102 GLN A N 1
ATOM 811 C CA . GLN A 1 102 ? -20.225 -2.160 0.840 1.00 71.94 102 GLN A CA 1
ATOM 812 C C . GLN A 1 102 ? -20.541 -2.747 -0.540 1.00 71.94 102 GLN A C 1
ATOM 814 O O . GLN A 1 102 ? -20.294 -3.921 -0.797 1.00 71.94 102 GLN A O 1
ATOM 819 N N . ALA A 1 103 ? -21.032 -1.905 -1.456 1.00 73.00 103 ALA A N 1
ATOM 820 C CA . ALA A 1 103 ? -21.353 -2.304 -2.832 1.00 73.00 103 ALA A CA 1
ATOM 821 C C . ALA A 1 103 ? -20.150 -2.898 -3.596 1.00 73.00 103 ALA A C 1
ATOM 823 O O . ALA A 1 103 ? -20.325 -3.647 -4.553 1.00 73.00 103 ALA A O 1
ATOM 824 N N . GLU A 1 104 ? -18.930 -2.567 -3.169 1.00 82.00 104 GLU A N 1
ATOM 825 C CA . GLU A 1 104 ? -17.679 -3.058 -3.732 1.00 82.00 104 GLU A CA 1
ATOM 826 C C . GLU A 1 104 ? -16.753 -3.538 -2.603 1.00 82.00 104 GLU A C 1
ATOM 828 O O . GLU A 1 104 ? -16.418 -2.771 -1.699 1.00 82.00 104 GLU A O 1
ATOM 833 N N . LYS A 1 105 ? -16.305 -4.800 -2.666 1.00 87.94 105 LYS A N 1
ATOM 834 C CA . LYS A 1 105 ? -15.270 -5.323 -1.763 1.00 87.94 105 LYS A CA 1
ATOM 835 C C . LYS A 1 105 ? -13.890 -4.845 -2.203 1.00 87.94 105 LYS A C 1
ATOM 837 O O . LYS A 1 105 ? -13.422 -5.146 -3.304 1.00 87.94 105 LYS A O 1
ATOM 842 N N . HIS A 1 106 ? -13.217 -4.114 -1.326 1.00 91.31 106 HIS A N 1
ATOM 843 C CA . HIS A 1 106 ? -11.868 -3.607 -1.549 1.00 91.31 106 HIS A CA 1
ATOM 844 C C . HIS A 1 106 ? -10.873 -4.444 -0.753 1.00 91.31 106 HIS A C 1
ATOM 846 O O . HIS A 1 106 ? -11.084 -4.671 0.434 1.00 91.31 106 HIS A O 1
ATOM 852 N N . ALA A 1 107 ? -9.774 -4.867 -1.373 1.00 93.31 107 ALA A N 1
ATOM 853 C CA . ALA A 1 107 ? -8.687 -5.507 -0.633 1.00 93.31 107 ALA A CA 1
ATOM 854 C C . ALA A 1 107 ? -8.014 -4.502 0.318 1.00 93.31 107 ALA A C 1
ATOM 856 O O . ALA A 1 107 ? -8.087 -3.290 0.103 1.00 93.31 107 ALA A O 1
ATOM 857 N N . ILE A 1 108 ? -7.339 -4.976 1.363 1.00 95.12 108 ILE A N 1
ATOM 858 C CA . ILE A 1 108 ? -6.642 -4.107 2.319 1.00 95.12 108 ILE A CA 1
ATOM 859 C C . ILE A 1 108 ? -5.130 -4.250 2.164 1.00 95.12 108 ILE A C 1
ATOM 861 O O . ILE A 1 108 ? -4.584 -5.350 2.247 1.00 95.12 108 ILE A O 1
ATOM 865 N N . VAL A 1 109 ? -4.451 -3.121 1.968 1.00 94.19 109 VAL A N 1
ATOM 866 C CA . VAL A 1 109 ? -2.991 -3.003 1.994 1.00 94.19 109 VAL A CA 1
ATOM 867 C C . VAL A 1 109 ? -2.564 -2.452 3.350 1.00 94.19 109 VAL A C 1
ATOM 869 O O . VAL A 1 109 ? -2.971 -1.364 3.744 1.00 94.19 109 VAL A O 1
ATOM 872 N N . TRP A 1 110 ? -1.699 -3.177 4.040 1.00 93.81 110 TRP A N 1
ATOM 873 C CA . TRP A 1 110 ? -1.110 -2.814 5.321 1.00 93.81 110 TRP A CA 1
ATOM 874 C C . TRP A 1 110 ? 0.303 -2.288 5.106 1.00 93.81 110 TRP A C 1
ATOM 876 O O . TRP A 1 110 ? 1.134 -2.978 4.515 1.00 93.81 110 TRP A O 1
ATOM 886 N N . LEU A 1 111 ? 0.580 -1.081 5.597 1.00 92.69 111 LEU A N 1
ATOM 887 C CA . LEU A 1 111 ? 1.883 -0.424 5.518 1.00 92.69 111 LEU A CA 1
ATOM 888 C C . LEU A 1 111 ? 2.344 -0.012 6.918 1.00 92.69 111 LEU A C 1
ATOM 890 O O . LEU A 1 111 ? 1.589 0.633 7.633 1.00 92.69 111 LEU A O 1
ATOM 894 N N . ARG A 1 112 ? 3.580 -0.325 7.311 1.00 91.81 112 ARG A N 1
ATOM 895 C CA . ARG A 1 112 ? 4.150 0.067 8.612 1.00 91.81 112 ARG A CA 1
ATOM 896 C C . ARG A 1 112 ? 5.371 0.961 8.427 1.00 91.81 112 ARG A C 1
ATOM 898 O O . ARG A 1 112 ? 6.478 0.479 8.200 1.00 91.81 112 ARG A O 1
ATOM 905 N N . LEU A 1 113 ? 5.178 2.274 8.537 1.00 88.75 113 LEU A N 1
ATOM 906 C CA . LEU A 1 113 ? 6.215 3.268 8.239 1.00 88.75 113 LEU A CA 1
ATOM 907 C C . LEU A 1 113 ? 7.345 3.307 9.271 1.00 88.75 113 LEU A C 1
ATOM 909 O O . LEU A 1 113 ? 8.459 3.680 8.919 1.00 88.75 113 LEU A O 1
ATOM 913 N N . GLY A 1 114 ? 7.097 2.917 10.525 1.00 84.94 114 GLY A N 1
ATOM 914 C CA . GLY A 1 114 ? 8.151 2.889 11.549 1.00 84.94 114 GLY A CA 1
ATOM 915 C C . GLY A 1 114 ? 9.264 1.881 11.283 1.00 84.94 114 GLY A C 1
ATOM 916 O O . GLY A 1 114 ? 10.342 1.997 11.852 1.00 84.94 114 GLY A O 1
ATOM 917 N N . HIS A 1 115 ? 9.030 0.927 10.381 1.00 80.81 115 HIS A N 1
ATOM 918 C CA . HIS A 1 115 ? 10.022 -0.062 9.957 1.00 80.81 115 HIS A CA 1
ATOM 919 C C . HIS A 1 115 ? 10.699 0.329 8.642 1.00 80.81 115 HIS A C 1
ATOM 921 O O . HIS A 1 115 ? 11.303 -0.516 7.986 1.00 80.81 115 HIS A O 1
ATOM 927 N N . TYR A 1 116 ? 10.575 1.593 8.222 1.00 76.62 116 TYR A N 1
ATOM 928 C CA . TYR A 1 116 ? 11.159 2.070 6.977 1.00 76.62 116 TYR A CA 1
ATOM 929 C C . TYR A 1 116 ? 12.664 1.767 6.896 1.00 76.62 116 TYR A C 1
ATOM 931 O O . TYR A 1 116 ? 13.444 1.951 7.832 1.00 76.62 116 TYR A O 1
ATOM 939 N N . VAL A 1 117 ? 13.071 1.335 5.707 1.00 69.25 117 VAL A N 1
ATOM 940 C CA . VAL A 1 117 ? 14.449 1.012 5.354 1.00 69.25 117 VAL A CA 1
ATOM 941 C C . VAL A 1 117 ? 14.985 2.175 4.533 1.00 69.25 117 VAL A C 1
ATOM 943 O O . VAL A 1 117 ? 14.349 2.502 3.539 1.00 69.25 117 VAL A O 1
ATOM 946 N N . LYS A 1 118 ? 16.176 2.712 4.861 1.00 77.12 118 LYS A N 1
ATOM 947 C CA . LYS A 1 118 ? 16.890 3.827 4.171 1.00 77.12 118 LYS A CA 1
ATOM 948 C C . LYS A 1 118 ? 17.159 3.654 2.657 1.00 77.12 118 LYS A C 1
ATOM 950 O O . LYS A 1 118 ? 17.990 4.348 2.084 1.00 77.12 118 LYS A O 1
ATOM 955 N N . ASN A 1 119 ? 16.505 2.709 1.997 1.00 82.50 119 ASN A N 1
ATOM 956 C CA . ASN A 1 119 ? 16.494 2.529 0.559 1.00 82.50 119 ASN A CA 1
ATOM 957 C C . ASN A 1 119 ? 15.067 2.791 0.046 1.00 82.50 119 ASN A C 1
ATOM 959 O O . ASN A 1 119 ? 14.237 1.879 0.002 1.00 82.50 119 ASN A O 1
ATOM 963 N N . ASP A 1 120 ? 14.809 4.042 -0.347 1.00 82.00 120 ASP A N 1
ATOM 964 C CA . ASP A 1 120 ? 13.520 4.516 -0.872 1.00 82.00 120 ASP A CA 1
ATOM 965 C C . ASP A 1 120 ? 12.964 3.622 -1.980 1.00 82.00 120 ASP A C 1
ATOM 967 O O . ASP A 1 120 ? 11.795 3.244 -1.968 1.00 82.00 120 ASP A O 1
ATOM 971 N N . LEU A 1 121 ? 13.817 3.246 -2.932 1.00 80.94 121 LEU A N 1
ATOM 972 C CA . LEU A 1 121 ? 13.423 2.450 -4.087 1.00 80.94 121 LEU A CA 1
ATOM 973 C C . LEU A 1 121 ? 12.907 1.068 -3.677 1.00 80.94 121 LEU A C 1
ATOM 975 O O . LEU A 1 121 ? 11.859 0.622 -4.145 1.00 80.94 121 LEU A O 1
ATOM 979 N N . THR A 1 122 ? 13.647 0.407 -2.786 1.00 81.19 122 THR A N 1
ATOM 980 C CA . THR A 1 122 ? 13.259 -0.868 -2.180 1.00 81.19 122 THR A CA 1
ATOM 981 C C . THR A 1 122 ? 11.918 -0.688 -1.486 1.00 81.19 122 THR A C 1
ATOM 983 O O . THR A 1 122 ? 10.957 -1.362 -1.839 1.00 81.19 122 THR A O 1
ATOM 986 N N . PHE A 1 123 ? 11.818 0.280 -0.576 1.00 83.88 123 PHE A N 1
ATOM 987 C CA . PHE A 1 123 ? 10.609 0.555 0.192 1.00 83.88 123 PHE A CA 1
ATOM 988 C C . PHE A 1 123 ? 9.369 0.744 -0.699 1.00 83.88 123 PHE A C 1
ATOM 990 O O . PHE A 1 123 ? 8.403 -0.013 -0.576 1.00 83.88 123 PHE A O 1
ATOM 997 N N . PHE A 1 124 ? 9.419 1.670 -1.659 1.00 85.31 124 PHE A N 1
ATOM 998 C CA . PHE A 1 124 ? 8.303 1.950 -2.564 1.00 85.31 124 PHE A CA 1
ATOM 999 C C . PHE A 1 124 ? 7.945 0.770 -3.469 1.00 85.31 124 PHE A C 1
ATOM 1001 O O . PHE A 1 124 ? 6.766 0.565 -3.760 1.00 85.31 124 PHE A O 1
ATOM 1008 N N . ARG A 1 125 ? 8.921 -0.058 -3.863 1.00 83.88 125 ARG A N 1
ATOM 1009 C CA . ARG A 1 125 ? 8.650 -1.293 -4.611 1.00 83.88 125 ARG A CA 1
ATOM 1010 C C . ARG A 1 125 ? 7.820 -2.279 -3.803 1.00 83.88 125 ARG A C 1
ATOM 1012 O O . ARG A 1 125 ? 6.903 -2.877 -4.355 1.00 83.88 125 ARG A O 1
ATOM 1019 N N . GLY A 1 126 ? 8.103 -2.416 -2.510 1.00 84.81 126 GLY A N 1
ATOM 1020 C CA . GLY A 1 126 ? 7.291 -3.241 -1.617 1.00 84.81 126 GLY A CA 1
ATOM 1021 C C . GLY A 1 126 ? 5.836 -2.778 -1.578 1.00 84.81 126 GLY A C 1
ATOM 1022 O O . GLY A 1 126 ? 4.928 -3.602 -1.643 1.00 84.81 126 GLY A O 1
ATOM 1023 N N . ILE A 1 127 ? 5.617 -1.459 -1.551 1.00 87.81 127 ILE A N 1
ATOM 1024 C CA . ILE A 1 127 ? 4.265 -0.885 -1.579 1.00 87.81 127 ILE A CA 1
ATOM 1025 C C . ILE A 1 127 ? 3.579 -1.173 -2.912 1.00 87.81 127 ILE A C 1
ATOM 1027 O O . ILE A 1 127 ? 2.445 -1.643 -2.923 1.00 87.81 127 ILE A O 1
ATOM 1031 N N . ILE A 1 128 ? 4.265 -0.926 -4.032 1.00 87.06 128 ILE A N 1
ATOM 1032 C CA . ILE A 1 128 ? 3.716 -1.182 -5.368 1.00 87.06 128 ILE A CA 1
ATOM 1033 C C . ILE A 1 128 ? 3.363 -2.659 -5.524 1.00 87.06 128 ILE A C 1
ATOM 1035 O O . ILE A 1 128 ? 2.282 -2.972 -6.003 1.00 87.06 128 ILE A O 1
ATOM 1039 N N . HIS A 1 129 ? 4.231 -3.562 -5.075 1.00 86.81 129 HIS A N 1
ATOM 1040 C CA . HIS A 1 129 ? 3.963 -4.992 -5.107 1.00 86.81 129 HIS A CA 1
ATOM 1041 C C . HIS A 1 129 ? 2.723 -5.366 -4.279 1.00 86.81 129 HIS A C 1
ATOM 1043 O O . HIS A 1 129 ? 1.860 -6.097 -4.759 1.00 86.81 129 HIS A O 1
ATOM 1049 N N . ALA A 1 130 ? 2.604 -4.852 -3.049 1.00 88.19 130 ALA A N 1
ATOM 1050 C CA . ALA A 1 130 ? 1.437 -5.101 -2.204 1.00 88.19 130 ALA A CA 1
ATOM 1051 C C . ALA A 1 130 ? 0.144 -4.553 -2.833 1.00 88.19 130 ALA A C 1
ATOM 1053 O O . ALA A 1 130 ? -0.872 -5.243 -2.836 1.00 88.19 130 ALA A O 1
ATOM 1054 N N . ALA A 1 131 ? 0.194 -3.358 -3.428 1.00 88.00 131 ALA A N 1
ATOM 1055 C CA . ALA A 1 131 ? -0.927 -2.757 -4.150 1.00 88.00 131 ALA A CA 1
ATOM 1056 C C . ALA A 1 131 ? -1.340 -3.574 -5.385 1.00 88.00 131 ALA A C 1
ATOM 1058 O O . ALA A 1 131 ? -2.529 -3.742 -5.656 1.00 88.00 131 ALA A O 1
ATOM 1059 N N . ASP A 1 132 ? -0.367 -4.106 -6.124 1.00 85.94 132 ASP A N 1
ATOM 1060 C CA . ASP A 1 132 ? -0.590 -4.938 -7.307 1.00 85.94 132 ASP A CA 1
ATOM 1061 C C . ASP A 1 132 ? -1.288 -6.253 -6.933 1.00 85.94 132 ASP A C 1
ATOM 1063 O O . ASP A 1 132 ? -2.267 -6.650 -7.569 1.00 85.94 132 ASP A O 1
ATOM 1067 N N . ARG A 1 133 ? -0.854 -6.882 -5.833 1.00 86.12 133 ARG A N 1
ATOM 1068 C CA . ARG A 1 133 ? -1.505 -8.081 -5.292 1.00 86.12 133 ARG A CA 1
ATOM 1069 C C . ARG A 1 133 ? -2.901 -7.798 -4.750 1.00 86.12 133 ARG A C 1
ATOM 1071 O O . ARG A 1 133 ? -3.829 -8.510 -5.115 1.00 86.12 133 ARG A O 1
ATOM 1078 N N . ALA A 1 134 ? -3.074 -6.730 -3.972 1.00 88.38 134 ALA A N 1
ATOM 1079 C CA . ALA A 1 134 ? -4.381 -6.313 -3.463 1.00 88.38 134 ALA A CA 1
ATOM 1080 C C . ALA A 1 134 ? -5.375 -6.018 -4.597 1.00 88.38 134 ALA A C 1
ATOM 1082 O O . ALA A 1 134 ? -6.536 -6.415 -4.537 1.00 88.38 134 ALA A O 1
ATOM 1083 N N . THR A 1 135 ? -4.906 -5.373 -5.668 1.00 86.00 135 THR A N 1
ATOM 1084 C CA . THR A 1 135 ? -5.696 -5.159 -6.888 1.00 86.00 135 THR A CA 1
ATOM 1085 C C . THR A 1 135 ? -6.138 -6.497 -7.481 1.00 86.00 135 THR A C 1
ATOM 1087 O O . THR A 1 135 ? -7.322 -6.674 -7.757 1.00 86.00 135 THR A O 1
ATOM 1090 N N . GLY A 1 136 ? -5.201 -7.441 -7.634 1.00 83.06 136 GLY A N 1
ATOM 1091 C CA . GLY A 1 136 ? -5.473 -8.801 -8.099 1.00 83.06 136 GLY A CA 1
ATOM 1092 C C . GLY A 1 136 ? -6.530 -9.515 -7.257 1.00 83.06 136 GLY A C 1
ATOM 1093 O O . GLY A 1 136 ? -7.509 -10.003 -7.809 1.00 83.06 136 GLY A O 1
ATOM 1094 N N . GLU A 1 137 ? -6.371 -9.536 -5.933 1.00 84.88 137 GLU A N 1
ATOM 1095 C CA . GLU A 1 137 ? -7.313 -10.191 -5.017 1.00 84.88 137 GLU A CA 1
ATOM 1096 C C . GLU A 1 137 ? -8.706 -9.557 -5.038 1.00 84.88 137 GLU A C 1
ATOM 1098 O O . GLU A 1 137 ? -9.698 -10.277 -5.116 1.00 84.88 137 GLU A O 1
ATOM 1103 N N . SER A 1 138 ? -8.798 -8.223 -5.052 1.00 85.19 138 SER A N 1
ATOM 1104 C CA . SER A 1 138 ? -10.085 -7.524 -5.169 1.00 85.19 138 SER A CA 1
ATOM 1105 C C . SER A 1 138 ? -10.824 -7.908 -6.457 1.00 85.19 138 SER A C 1
ATOM 1107 O O . SER A 1 138 ? -12.038 -8.112 -6.436 1.00 85.19 138 SER A O 1
ATOM 1109 N N . LEU A 1 139 ? -10.110 -8.102 -7.571 1.00 81.56 139 LEU A N 1
ATOM 1110 C CA . LEU A 1 139 ? -10.728 -8.555 -8.823 1.00 81.56 139 LEU A CA 1
ATOM 1111 C C . LEU A 1 139 ? -11.224 -9.991 -8.743 1.00 81.56 139 LEU A C 1
ATOM 1113 O O . LEU A 1 139 ? -12.255 -10.288 -9.337 1.00 81.56 139 LEU A O 1
ATOM 1117 N N . VAL A 1 140 ? -10.524 -10.883 -8.040 1.00 80.62 140 VAL A N 1
ATOM 1118 C CA . VAL A 1 140 ? -11.031 -12.248 -7.821 1.00 80.62 140 VAL A CA 1
ATOM 1119 C C . VAL A 1 140 ? -12.329 -12.189 -7.048 1.00 80.62 140 VAL A C 1
ATOM 1121 O O . VAL A 1 140 ? -13.348 -12.696 -7.513 1.00 80.62 140 VAL A O 1
ATOM 1124 N N . GLU A 1 141 ? -12.274 -11.526 -5.897 1.00 83.94 141 GLU A N 1
ATOM 1125 C CA . GLU A 1 141 ? -13.360 -11.477 -4.930 1.00 83.94 141 GLU A CA 1
ATOM 1126 C C . GLU A 1 141 ? -14.620 -10.847 -5.528 1.00 83.94 141 GLU A C 1
ATOM 1128 O O . GLU A 1 141 ? -15.740 -11.234 -5.209 1.00 83.94 141 GLU A O 1
ATOM 1133 N N . THR A 1 142 ? -14.450 -9.896 -6.446 1.00 80.12 142 THR A N 1
ATOM 1134 C CA . THR A 1 142 ? -15.561 -9.151 -7.048 1.00 80.12 142 THR A CA 1
ATOM 1135 C C . THR A 1 142 ? -15.922 -9.620 -8.458 1.00 80.12 142 THR A C 1
ATOM 1137 O O . THR A 1 142 ? -16.642 -8.922 -9.179 1.00 80.12 142 THR A O 1
ATOM 1140 N N . GLY A 1 143 ? -15.400 -10.771 -8.897 1.00 79.31 143 GLY A N 1
ATOM 1141 C CA . GLY A 1 143 ? -15.672 -11.318 -10.230 1.00 79.31 143 GLY A CA 1
ATOM 1142 C C . GLY A 1 143 ? -15.206 -10.411 -11.379 1.00 79.31 143 GLY A C 1
ATOM 1143 O O . GLY A 1 143 ? -15.791 -10.420 -12.457 1.00 79.31 143 GLY A O 1
ATOM 1144 N N . GLY A 1 144 ? -14.173 -9.599 -11.150 1.00 75.56 144 GLY A N 1
ATOM 1145 C CA . GLY A 1 144 ? -13.600 -8.646 -12.102 1.00 75.56 144 GLY A CA 1
ATOM 1146 C C . GLY A 1 144 ? -14.302 -7.286 -12.142 1.00 75.56 144 GLY A C 1
ATOM 1147 O O . GLY A 1 144 ? -13.950 -6.433 -12.964 1.00 75.56 144 GLY A O 1
ATOM 1148 N N . SER A 1 145 ? -15.293 -7.051 -11.277 1.00 75.00 145 SER A N 1
ATOM 1149 C CA . SER A 1 145 ? -16.046 -5.793 -11.276 1.00 75.00 145 SER A CA 1
ATOM 1150 C C . SER A 1 145 ? -15.244 -4.629 -10.687 1.00 75.00 145 SER A C 1
ATOM 1152 O O . SER A 1 145 ? -15.290 -3.525 -11.238 1.00 75.00 145 SER A O 1
ATOM 1154 N N . THR A 1 146 ? -14.428 -4.859 -9.659 1.00 79.31 146 THR A N 1
ATOM 1155 C CA . THR A 1 146 ? -13.560 -3.839 -9.065 1.00 79.31 146 THR A CA 1
ATOM 1156 C C . THR A 1 146 ? -12.194 -4.415 -8.703 1.00 79.31 146 THR A C 1
ATOM 1158 O O . THR A 1 146 ? -12.033 -5.602 -8.470 1.00 79.31 146 THR A O 1
ATOM 1161 N N . GLY A 1 147 ? -11.175 -3.565 -8.717 1.00 80.94 147 GLY A N 1
ATOM 1162 C CA . GLY A 1 147 ? -9.797 -3.928 -8.361 1.00 80.94 147 GLY A CA 1
ATOM 1163 C C . GLY A 1 147 ? -9.217 -2.902 -7.407 1.00 80.94 147 GLY A C 1
ATOM 1164 O O . GLY A 1 147 ? -8.101 -2.433 -7.592 1.00 80.94 147 GLY A O 1
ATOM 1165 N N . LYS A 1 148 ? -10.052 -2.382 -6.514 1.00 86.75 148 LYS A N 1
ATOM 1166 C CA . LYS A 1 148 ? -9.697 -1.288 -5.613 1.00 86.75 148 LYS A CA 1
ATOM 1167 C C . LYS A 1 148 ? -9.176 -1.862 -4.304 1.00 86.75 148 LYS A C 1
ATOM 1169 O O . LYS A 1 148 ? -9.491 -2.988 -3.926 1.00 86.75 148 LYS A O 1
ATOM 1174 N N . PHE A 1 149 ? -8.395 -1.061 -3.599 1.00 90.88 149 PHE A N 1
ATOM 1175 C CA . PHE A 1 149 ? -7.900 -1.432 -2.287 1.00 90.88 149 PHE A CA 1
ATOM 1176 C C . PHE A 1 149 ? -7.916 -0.228 -1.353 1.00 90.88 149 PHE A C 1
ATOM 1178 O O . PHE A 1 149 ? -7.680 0.898 -1.785 1.00 90.88 149 PHE A O 1
ATOM 1185 N N . ASN A 1 150 ? -8.176 -0.464 -0.072 1.00 93.69 150 ASN A N 1
ATOM 1186 C CA . ASN A 1 150 ? -7.928 0.519 0.976 1.00 93.69 150 ASN A CA 1
ATOM 1187 C C . ASN A 1 150 ? -6.506 0.318 1.511 1.00 93.69 150 ASN A C 1
ATOM 1189 O O . ASN A 1 150 ? -5.985 -0.796 1.497 1.00 93.69 150 ASN A O 1
ATOM 1193 N N . ALA A 1 151 ? -5.874 1.383 1.993 1.00 94.50 151 ALA A N 1
ATOM 1194 C CA . ALA A 1 151 ? -4.554 1.315 2.609 1.00 94.50 151 ALA A CA 1
ATOM 1195 C C . ALA A 1 151 ? -4.637 1.708 4.085 1.00 94.50 151 ALA A C 1
ATOM 1197 O O . ALA A 1 151 ? -5.152 2.778 4.409 1.00 94.50 151 ALA A O 1
ATOM 1198 N N . ILE A 1 152 ? -4.098 0.872 4.968 1.00 96.12 152 ILE A N 1
ATOM 1199 C CA . ILE A 1 152 ? -3.907 1.169 6.386 1.00 96.12 152 ILE A CA 1
ATOM 1200 C C . ILE A 1 152 ? -2.423 1.396 6.617 1.00 96.12 152 ILE A C 1
ATOM 1202 O O . ILE A 1 152 ? -1.605 0.509 6.384 1.00 96.12 152 ILE A O 1
ATOM 1206 N N . ILE A 1 153 ? -2.077 2.599 7.054 1.00 95.12 153 ILE A N 1
ATOM 1207 C CA . ILE A 1 153 ? -0.703 3.031 7.259 1.00 95.12 153 ILE A CA 1
ATOM 1208 C C . ILE A 1 153 ? -0.479 3.219 8.757 1.00 95.12 153 ILE A C 1
ATOM 1210 O O . ILE A 1 153 ? -0.921 4.203 9.350 1.00 95.12 153 ILE A O 1
ATOM 1214 N N . ASP A 1 154 ? 0.207 2.255 9.359 1.00 95.56 154 ASP A N 1
ATOM 1215 C CA . ASP A 1 154 ? 0.721 2.320 10.719 1.00 95.56 154 ASP A CA 1
ATOM 1216 C C . ASP A 1 154 ? 1.961 3.208 10.763 1.00 95.56 154 ASP A C 1
ATOM 1218 O O . ASP A 1 154 ? 3.039 2.866 10.269 1.00 95.56 154 ASP A O 1
ATOM 1222 N N . CYS A 1 155 ? 1.785 4.380 11.360 1.00 95.31 155 CYS A N 1
ATOM 1223 C CA . CYS A 1 155 ? 2.831 5.368 11.564 1.00 95.31 155 CYS A CA 1
ATOM 1224 C C . CYS A 1 155 ? 3.550 5.188 12.913 1.00 95.31 155 CYS A C 1
ATOM 1226 O O . CYS A 1 155 ? 4.391 6.020 13.268 1.00 95.31 155 CYS A O 1
ATOM 1228 N N . GLY A 1 156 ? 3.251 4.120 13.663 1.00 93.88 156 GLY A N 1
ATOM 1229 C CA . GLY A 1 156 ? 3.941 3.791 14.904 1.00 93.88 156 GLY A CA 1
ATOM 1230 C C . GLY A 1 156 ? 5.438 3.611 14.661 1.00 93.88 156 GLY A C 1
ATOM 1231 O O . GLY A 1 156 ? 5.837 2.870 13.768 1.00 93.88 156 GLY A O 1
ATOM 1232 N N . GLY A 1 157 ? 6.273 4.322 15.424 1.00 92.06 157 GLY A N 1
ATOM 1233 C CA . GLY A 1 157 ? 7.734 4.315 15.263 1.00 92.06 157 GLY A CA 1
ATOM 1234 C C . GLY A 1 157 ? 8.274 5.196 14.127 1.00 92.06 157 GLY A C 1
ATOM 1235 O O . GLY A 1 157 ? 9.484 5.236 13.922 1.00 92.06 157 GLY A O 1
ATOM 1236 N N . PHE A 1 158 ? 7.422 5.920 13.390 1.00 91.81 158 PHE A N 1
ATOM 1237 C CA . PHE A 1 158 ? 7.879 6.826 12.334 1.00 91.81 158 PHE A CA 1
ATOM 1238 C C . PHE A 1 158 ? 8.783 7.945 12.882 1.00 91.81 158 PHE A C 1
ATOM 1240 O O . PHE A 1 158 ? 8.429 8.636 13.843 1.00 91.81 158 PHE A O 1
ATOM 1247 N N . SER A 1 159 ? 9.910 8.168 12.201 1.00 90.12 159 SER A N 1
ATOM 1248 C CA . SER A 1 159 ? 10.884 9.228 12.477 1.00 90.12 159 SER A CA 1
ATOM 1249 C C . SER A 1 159 ? 11.224 9.994 11.200 1.00 90.12 159 SER A C 1
ATOM 1251 O O . SER A 1 159 ? 11.397 9.392 10.142 1.00 90.12 159 SER A O 1
ATOM 1253 N N . LEU A 1 160 ? 11.399 11.316 11.306 1.00 88.75 160 LEU A N 1
ATOM 1254 C CA . LEU A 1 160 ? 11.829 12.162 10.184 1.00 88.75 160 LEU A CA 1
ATOM 1255 C C . LEU A 1 160 ? 13.226 11.788 9.668 1.00 88.75 160 LEU A C 1
ATOM 1257 O O . LEU A 1 160 ? 13.480 11.898 8.474 1.00 88.75 160 LEU A O 1
ATOM 1261 N N . ALA A 1 161 ? 14.112 11.288 10.538 1.00 88.75 161 ALA A N 1
ATOM 1262 C CA . ALA A 1 161 ? 15.449 10.832 10.143 1.00 88.75 161 ALA A CA 1
ATOM 1263 C C . ALA A 1 161 ? 15.417 9.568 9.261 1.00 88.75 161 ALA A C 1
ATOM 1265 O O . ALA A 1 161 ? 16.388 9.258 8.570 1.00 88.75 161 ALA A O 1
ATOM 1266 N N . GLY A 1 162 ? 14.306 8.829 9.311 1.00 82.56 162 GLY A N 1
ATOM 1267 C CA . GLY A 1 162 ? 14.012 7.689 8.452 1.00 82.56 162 GLY A CA 1
ATOM 1268 C C . GLY A 1 162 ? 12.895 7.988 7.457 1.00 82.56 162 GLY A C 1
ATOM 1269 O O . GLY A 1 162 ? 12.261 7.057 6.987 1.00 82.56 162 GLY A O 1
ATOM 1270 N N . ALA A 1 163 ? 12.579 9.249 7.164 1.00 86.94 163 ALA A N 1
ATOM 1271 C CA . ALA A 1 163 ? 11.578 9.552 6.150 1.00 86.94 163 ALA A CA 1
ATOM 1272 C C . ALA A 1 163 ? 12.186 9.440 4.739 1.00 86.94 163 ALA A C 1
ATOM 1274 O O . ALA A 1 163 ? 13.346 9.818 4.547 1.00 86.94 163 ALA A O 1
ATOM 1275 N N . PRO A 1 164 ? 11.408 8.995 3.735 1.00 85.56 164 PRO A N 1
ATOM 1276 C CA . PRO A 1 164 ? 11.790 9.140 2.339 1.00 85.56 164 PRO A CA 1
ATOM 1277 C C . PRO A 1 164 ? 12.106 10.585 1.972 1.00 85.56 164 PRO A C 1
ATOM 1279 O O . PRO A 1 164 ? 11.478 11.518 2.487 1.00 85.56 164 PRO A O 1
ATOM 1282 N N . THR A 1 165 ? 13.013 10.782 1.015 1.00 87.31 165 THR A N 1
ATOM 1283 C CA . THR A 1 165 ? 13.240 12.134 0.491 1.00 87.31 165 THR A CA 1
ATOM 1284 C C . THR A 1 165 ? 11.988 12.646 -0.230 1.00 87.31 165 THR A C 1
ATOM 1286 O O . THR A 1 165 ? 11.211 11.873 -0.798 1.00 87.31 165 THR A O 1
ATOM 1289 N N . ILE A 1 166 ? 11.797 13.969 -0.266 1.00 84.00 166 ILE A N 1
ATOM 1290 C CA . ILE A 1 166 ? 10.679 14.581 -1.005 1.00 84.00 166 ILE A CA 1
ATOM 1291 C C . ILE A 1 166 ? 10.743 14.212 -2.495 1.00 84.00 166 ILE A C 1
ATOM 1293 O O . ILE A 1 166 ? 9.701 14.010 -3.116 1.00 84.00 166 ILE A O 1
ATOM 1297 N N . ALA A 1 167 ? 11.945 14.108 -3.069 1.00 84.88 167 ALA A N 1
ATOM 1298 C CA . ALA A 1 167 ? 12.132 13.708 -4.460 1.00 84.88 167 ALA A CA 1
ATOM 1299 C C . ALA A 1 167 ? 11.630 12.276 -4.700 1.00 84.88 167 ALA A C 1
ATOM 1301 O O . ALA A 1 167 ? 10.805 12.056 -5.587 1.00 84.88 167 ALA A O 1
ATOM 1302 N N . SER A 1 168 ? 12.037 11.329 -3.851 1.00 84.31 168 SER A N 1
ATOM 1303 C CA . SER A 1 168 ? 11.589 9.937 -3.934 1.00 84.31 168 SER A CA 1
ATOM 1304 C C . SER A 1 168 ? 10.082 9.806 -3.697 1.00 84.31 168 SER A C 1
ATOM 1306 O O . SER A 1 168 ? 9.407 9.050 -4.393 1.00 84.31 168 SER A O 1
ATOM 1308 N N . LEU A 1 169 ? 9.524 10.579 -2.759 1.00 84.00 169 LEU A N 1
ATOM 1309 C CA . LEU A 1 169 ? 8.084 10.598 -2.510 1.00 84.00 169 LEU A CA 1
ATOM 1310 C C . LEU A 1 169 ? 7.304 11.148 -3.709 1.00 84.00 169 LEU A C 1
ATOM 1312 O O . LEU A 1 169 ? 6.289 10.569 -4.088 1.00 84.00 169 LEU A O 1
ATOM 1316 N N . LYS A 1 170 ? 7.775 12.237 -4.332 1.00 81.44 170 LYS A N 1
ATOM 1317 C CA . LYS A 1 170 ? 7.179 12.770 -5.566 1.00 81.44 170 LYS A CA 1
ATOM 1318 C C . LYS A 1 170 ? 7.207 11.721 -6.671 1.00 81.44 170 LYS A C 1
ATOM 1320 O O . LYS A 1 170 ? 6.165 11.460 -7.258 1.00 81.44 170 LYS A O 1
ATOM 1325 N N . GLN A 1 171 ? 8.352 11.073 -6.888 1.00 81.75 171 GLN A N 1
ATOM 1326 C CA . GLN A 1 171 ? 8.485 9.996 -7.870 1.00 81.75 171 GLN A CA 1
ATOM 1327 C C . GLN A 1 171 ? 7.505 8.849 -7.589 1.00 81.75 171 GLN A C 1
ATOM 1329 O O . GLN A 1 171 ? 6.858 8.347 -8.505 1.00 81.75 171 GLN A O 1
ATOM 1334 N N . PHE A 1 172 ? 7.358 8.448 -6.327 1.00 83.31 172 PHE A N 1
ATOM 1335 C CA . PHE A 1 172 ? 6.410 7.415 -5.929 1.00 83.31 172 PHE A CA 1
ATOM 1336 C C . PHE A 1 172 ? 4.959 7.812 -6.211 1.00 83.31 172 PHE A C 1
ATOM 1338 O O . PHE A 1 172 ? 4.231 7.051 -6.844 1.00 83.31 172 PHE A O 1
ATOM 1345 N N . VAL A 1 173 ? 4.549 9.017 -5.810 1.00 81.25 173 VAL A N 1
ATOM 1346 C CA . VAL A 1 173 ? 3.206 9.541 -6.095 1.00 81.25 173 VAL A CA 1
ATOM 1347 C C . VAL A 1 173 ? 2.960 9.612 -7.602 1.00 81.25 173 VAL A C 1
ATOM 1349 O O . VAL A 1 173 ? 1.896 9.191 -8.052 1.00 81.25 173 VAL A O 1
ATOM 1352 N N . THR A 1 174 ? 3.950 10.047 -8.386 1.00 77.88 174 THR A N 1
ATOM 1353 C CA . THR A 1 174 ? 3.893 10.030 -9.853 1.00 77.88 174 THR A CA 1
ATOM 1354 C C . THR A 1 174 ? 3.662 8.626 -10.389 1.00 77.88 174 THR A C 1
ATOM 1356 O O . THR A 1 174 ? 2.726 8.429 -11.152 1.00 77.88 174 THR A O 1
ATOM 1359 N N . MET A 1 175 ? 4.427 7.628 -9.937 1.00 79.38 175 MET A N 1
ATOM 1360 C CA . MET A 1 175 ? 4.233 6.242 -10.378 1.00 79.38 175 MET A CA 1
ATOM 1361 C C . MET A 1 175 ? 2.826 5.722 -10.063 1.00 79.38 175 MET A C 1
ATOM 1363 O O . MET A 1 175 ? 2.232 5.024 -10.881 1.00 79.38 175 MET A O 1
ATOM 1367 N N . LEU A 1 176 ? 2.279 6.050 -8.893 1.00 80.25 176 LEU A N 1
ATOM 1368 C CA . LEU A 1 176 ? 0.929 5.632 -8.516 1.00 80.25 176 LEU A CA 1
ATOM 1369 C C . LEU A 1 176 ? -0.148 6.327 -9.345 1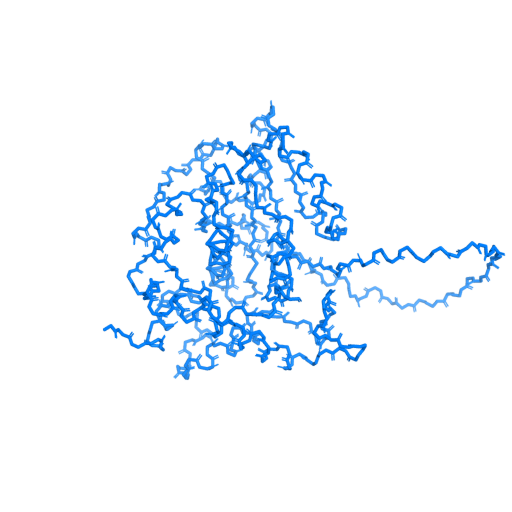.00 80.25 176 LEU A C 1
ATOM 1371 O O . LEU A 1 176 ? -1.105 5.689 -9.765 1.00 80.25 176 LEU A O 1
ATOM 1375 N N . GLN A 1 177 ? -0.009 7.627 -9.583 1.00 76.88 177 GLN A N 1
ATOM 1376 C CA . GLN A 1 177 ? -0.971 8.381 -10.382 1.00 76.88 177 GLN A CA 1
ATOM 1377 C C . GLN A 1 177 ? -0.935 7.957 -11.844 1.00 76.88 177 GLN A C 1
ATOM 1379 O O . GLN A 1 177 ? -1.989 7.750 -12.445 1.00 76.88 177 GLN A O 1
ATOM 1384 N N . ASP A 1 178 ? 0.269 7.788 -12.384 1.00 76.12 178 ASP A N 1
ATOM 1385 C CA . ASP A 1 178 ? 0.452 7.443 -13.779 1.00 76.12 178 ASP A CA 1
ATOM 1386 C C . ASP A 1 178 ? 0.051 5.999 -14.014 1.00 76.12 178 ASP A C 1
ATOM 1388 O O . ASP A 1 178 ? -0.692 5.780 -14.954 1.00 76.12 178 ASP A O 1
ATOM 1392 N N . HIS A 1 179 ? 0.446 5.033 -13.174 1.00 78.62 179 HIS A N 1
ATOM 1393 C CA . HIS A 1 179 ? 0.262 3.594 -13.436 1.00 78.62 179 HIS A CA 1
ATOM 1394 C C . HIS A 1 179 ? -0.838 2.905 -12.623 1.00 78.62 179 HIS A C 1
ATOM 1396 O O . HIS A 1 179 ? -1.144 1.746 -12.899 1.00 78.62 179 HIS A O 1
ATOM 1402 N N . TYR A 1 180 ? -1.446 3.590 -11.651 1.00 78.69 180 TYR A N 1
ATOM 1403 C CA . TYR A 1 180 ? -2.504 3.064 -10.777 1.00 78.69 180 TYR A CA 1
ATOM 1404 C C . TYR A 1 180 ? -3.661 4.061 -10.546 1.00 78.69 180 TYR A C 1
ATOM 1406 O O . TYR A 1 180 ? -4.091 4.262 -9.402 1.00 78.69 180 TYR A O 1
ATOM 1414 N N . PRO A 1 181 ? -4.228 4.698 -11.589 1.00 73.94 181 PRO A N 1
ATOM 1415 C CA . PRO A 1 181 ? -5.313 5.647 -11.403 1.00 73.94 181 PRO A CA 1
ATOM 1416 C C . PRO A 1 181 ? -6.554 4.936 -10.893 1.00 73.94 181 PRO A C 1
ATOM 1418 O O . PRO A 1 181 ? -6.783 3.755 -11.160 1.00 73.94 181 PRO A O 1
ATOM 1421 N N . ASN A 1 182 ? -7.401 5.675 -10.187 1.00 72.12 182 ASN A N 1
ATOM 1422 C CA . ASN A 1 182 ? -8.692 5.179 -9.707 1.00 72.12 182 ASN A CA 1
ATOM 1423 C C . ASN A 1 182 ? -8.592 3.933 -8.797 1.00 72.12 182 ASN A C 1
ATOM 1425 O O . ASN A 1 182 ? -9.616 3.398 -8.381 1.00 72.12 182 ASN A O 1
ATOM 1429 N N . ARG A 1 183 ? -7.374 3.489 -8.454 1.00 70.44 183 ARG A N 1
ATOM 1430 C CA . ARG A 1 183 ? -7.086 2.432 -7.480 1.00 70.44 183 ARG A CA 1
ATOM 1431 C C . ARG A 1 183 ? -6.877 3.029 -6.104 1.00 70.44 183 ARG A C 1
ATOM 1433 O O . ARG A 1 183 ? -7.454 2.555 -5.135 1.00 70.44 183 ARG A O 1
ATOM 1440 N N . TRP A 1 184 ? -6.113 4.117 -6.071 1.00 61.59 184 TRP A N 1
ATOM 1441 C CA . TRP A 1 184 ? -5.699 4.785 -4.843 1.00 61.59 184 TRP A CA 1
ATOM 1442 C C . TRP A 1 184 ? -6.011 6.285 -4.877 1.00 61.59 184 TRP A C 1
ATOM 1444 O O . TRP A 1 184 ? -6.590 6.853 -3.956 1.00 61.59 184 TRP A O 1
ATOM 1454 N N . VAL A 1 185 ? -5.692 6.923 -6.003 1.00 46.25 185 VAL A N 1
ATOM 1455 C CA . VAL A 1 185 ? -5.749 8.369 -6.214 1.00 46.25 185 VAL A CA 1
ATOM 1456 C C . VAL A 1 185 ? -6.613 8.663 -7.441 1.00 46.25 185 VAL A C 1
ATOM 1458 O O . VAL A 1 185 ? -6.496 8.008 -8.472 1.00 46.25 185 VAL A O 1
ATOM 1461 N N . SER A 1 186 ? -7.485 9.661 -7.331 1.00 43.78 186 SER A N 1
ATOM 1462 C CA . SER A 1 186 ? -8.139 10.303 -8.477 1.00 43.78 186 SER A CA 1
ATOM 1463 C C . SER A 1 186 ? -7.970 11.798 -8.256 1.00 43.78 186 SER A C 1
ATOM 1465 O O . SER A 1 186 ? -8.169 12.237 -7.129 1.00 43.78 186 SER A O 1
ATOM 1467 N N . GLY A 1 187 ? -7.544 12.543 -9.275 1.00 37.41 187 GLY A N 1
ATOM 1468 C CA . GLY A 1 187 ? -7.335 13.992 -9.212 1.00 37.41 187 GLY A CA 1
ATOM 1469 C C . GLY A 1 187 ? -6.003 14.431 -9.846 1.00 37.41 187 GLY A C 1
ATOM 1470 O O . GLY A 1 187 ? -4.963 13.856 -9.516 1.00 37.41 187 GLY A O 1
ATOM 1471 N N . PRO A 1 188 ? -5.997 15.426 -10.753 1.00 40.78 188 PRO A N 1
ATOM 1472 C CA . PRO A 1 188 ? -4.769 15.989 -11.315 1.00 40.78 188 PRO A CA 1
ATOM 1473 C C . PRO A 1 188 ? -4.077 16.928 -10.311 1.00 40.78 188 PRO A C 1
ATOM 1475 O O . PRO A 1 188 ? -4.713 17.831 -9.771 1.00 40.78 188 PRO A O 1
ATOM 1478 N N . LEU A 1 189 ? -2.773 16.741 -10.061 1.00 40.72 189 LEU A N 1
ATOM 1479 C CA . LEU A 1 189 ? -1.906 17.706 -9.364 1.00 40.72 189 LEU A CA 1
ATOM 1480 C C . LEU A 1 189 ? -2.074 19.104 -9.959 1.00 40.72 189 LEU A C 1
ATOM 1482 O O . LEU A 1 189 ? -1.726 19.340 -11.114 1.00 40.72 189 LEU A O 1
ATOM 1486 N N . ARG A 1 190 ? -2.571 20.052 -9.157 1.00 40.47 190 ARG A N 1
ATOM 1487 C CA . ARG A 1 190 ? -2.484 21.469 -9.513 1.00 40.47 190 ARG A CA 1
ATOM 1488 C C . ARG A 1 190 ? -1.013 21.875 -9.453 1.00 40.47 190 ARG A C 1
ATOM 1490 O O . ARG A 1 190 ? -0.409 21.827 -8.386 1.00 40.47 190 ARG A O 1
ATOM 1497 N N . ARG A 1 191 ? -0.455 22.343 -10.572 1.00 38.91 191 ARG A N 1
ATOM 1498 C CA . ARG A 1 191 ? 0.654 23.298 -10.502 1.00 38.91 191 ARG A CA 1
ATOM 1499 C C . ARG A 1 191 ? 0.068 24.615 -10.004 1.00 38.91 191 ARG A C 1
ATOM 1501 O O . ARG A 1 191 ? -0.694 25.249 -10.727 1.00 38.91 191 ARG A O 1
ATOM 1508 N N . THR A 1 192 ? 0.417 25.040 -8.797 1.00 34.78 192 THR A N 1
ATOM 1509 C CA . THR A 1 192 ? 0.440 26.470 -8.484 1.00 34.78 192 THR A CA 1
ATOM 1510 C C . THR A 1 192 ? 1.598 27.067 -9.273 1.00 34.78 192 THR A C 1
ATOM 1512 O O . THR A 1 192 ? 2.744 27.045 -8.839 1.00 34.78 192 THR A O 1
ATOM 1515 N N . VAL A 1 193 ? 1.312 27.518 -10.492 1.00 33.62 193 VAL A N 1
ATOM 1516 C CA . VAL A 1 193 ? 2.132 28.552 -11.115 1.00 33.62 193 VAL A CA 1
ATOM 1517 C C . VAL A 1 193 ? 1.651 29.842 -10.469 1.00 33.62 193 VAL A C 1
ATOM 1519 O O . VAL A 1 193 ? 0.555 30.307 -10.773 1.00 33.62 193 VAL A O 1
ATOM 1522 N N . GLU A 1 194 ? 2.413 30.370 -9.515 1.00 33.84 194 GLU A N 1
ATOM 1523 C CA . GLU A 1 194 ? 2.264 31.765 -9.106 1.00 33.84 194 GLU A CA 1
ATOM 1524 C C . GLU A 1 194 ? 2.642 32.625 -10.314 1.00 33.84 194 GLU A C 1
ATOM 1526 O O . GLU A 1 194 ? 3.803 32.936 -10.557 1.00 33.84 194 GLU A O 1
ATOM 1531 N N . SER A 1 195 ? 1.644 32.931 -11.140 1.00 31.23 195 SER A N 1
ATOM 1532 C CA . SER A 1 195 ? 1.697 34.066 -12.044 1.00 31.23 195 SER A CA 1
ATOM 1533 C C . SER A 1 195 ? 1.067 35.224 -11.293 1.00 31.23 195 SER A C 1
ATOM 1535 O O . SER A 1 195 ? -0.150 35.315 -11.148 1.00 31.23 195 SER A O 1
ATOM 1537 N N . THR A 1 196 ? 1.922 36.087 -10.763 1.00 34.91 196 THR A N 1
ATOM 1538 C CA . THR A 1 196 ? 1.548 37.416 -10.307 1.00 34.91 196 THR A CA 1
ATOM 1539 C C . THR A 1 196 ? 1.005 38.180 -11.513 1.00 34.91 196 THR A C 1
ATOM 1541 O O . THR A 1 196 ? 1.773 38.659 -12.346 1.00 34.91 196 THR A O 1
ATOM 1544 N N . ARG A 1 197 ? -0.319 38.296 -11.621 1.00 26.56 197 ARG A N 1
ATOM 1545 C CA . ARG A 1 197 ? -0.957 39.448 -12.259 1.00 26.56 197 ARG A CA 1
ATOM 1546 C C . ARG A 1 197 ? -2.160 39.884 -11.439 1.00 26.56 197 ARG A C 1
ATOM 1548 O O . ARG A 1 197 ? -3.057 39.108 -11.132 1.00 26.56 197 ARG A O 1
ATOM 1555 N N . VAL A 1 198 ? -2.047 41.142 -11.062 1.00 27.91 198 VAL A N 1
ATOM 1556 C CA . VAL A 1 198 ? -2.935 41.987 -10.282 1.00 27.91 198 VAL A CA 1
ATOM 1557 C C . VAL A 1 198 ? -3.985 42.593 -11.236 1.00 27.91 198 VAL A C 1
ATOM 1559 O O . VAL A 1 198 ? -3.634 42.935 -12.365 1.00 27.91 198 VAL A O 1
ATOM 1562 N N . ASP A 1 199 ? -5.223 42.681 -10.730 1.00 26.84 199 ASP A N 1
ATOM 1563 C CA . ASP A 1 199 ? -6.439 43.427 -11.144 1.00 26.84 199 ASP A CA 1
ATOM 1564 C C . ASP A 1 199 ? -7.100 43.109 -12.514 1.00 26.84 199 ASP A C 1
ATOM 1566 O O . ASP A 1 199 ? -6.429 42.789 -13.486 1.00 26.84 199 ASP A O 1
ATOM 1570 N N . TYR A 1 200 ? -8.431 43.097 -12.712 1.00 24.56 200 TYR A N 1
ATOM 1571 C CA . TYR A 1 200 ? -9.541 43.896 -12.160 1.00 24.56 200 TYR A CA 1
ATOM 1572 C C . TYR A 1 200 ? -10.881 43.116 -12.085 1.00 24.56 200 TYR A C 1
ATOM 1574 O O . TYR A 1 200 ? -11.091 42.102 -12.749 1.00 24.56 200 TYR A O 1
ATOM 1582 N N . ILE A 1 201 ? -11.803 43.670 -11.290 1.00 27.94 201 ILE A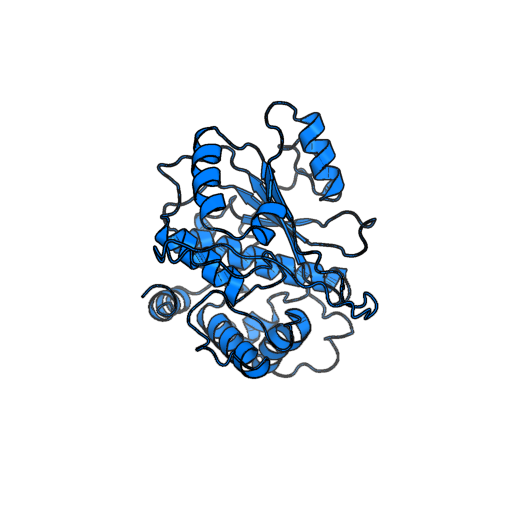 N 1
ATOM 1583 C CA . ILE A 1 201 ? -13.233 43.345 -11.111 1.00 27.94 201 ILE A CA 1
ATOM 1584 C C . ILE A 1 201 ? -14.079 43.787 -12.329 1.00 27.94 201 ILE A C 1
ATOM 1586 O O . ILE A 1 201 ? -13.798 44.850 -12.870 1.00 27.94 201 ILE A O 1
ATOM 1590 N N . ILE A 1 202 ? -15.141 43.033 -12.688 1.00 25.47 202 ILE A N 1
ATOM 1591 C CA . ILE A 1 202 ? -16.540 43.480 -12.980 1.00 25.47 202 ILE A CA 1
ATOM 1592 C C . ILE A 1 202 ? -17.452 42.247 -13.260 1.00 25.47 202 ILE A C 1
ATOM 1594 O O . ILE A 1 202 ? -16.947 41.227 -13.731 1.00 25.47 202 ILE A O 1
ATOM 1598 N N . PRO A 1 203 ? -18.769 42.286 -12.934 1.00 33.59 203 PRO A N 1
ATOM 1599 C CA . PRO A 1 203 ? -19.639 41.113 -12.793 1.00 33.59 203 PRO A CA 1
ATOM 1600 C C . PRO A 1 203 ? -20.662 40.917 -13.940 1.00 33.59 203 PRO A C 1
ATOM 1602 O O . PRO A 1 203 ? -20.813 41.766 -14.811 1.00 33.59 203 PRO A O 1
ATOM 1605 N N . VAL A 1 204 ? -21.457 39.840 -13.804 1.00 24.02 204 VAL A N 1
ATOM 1606 C CA . VAL A 1 204 ? -22.765 39.544 -14.445 1.00 24.02 204 VAL A CA 1
ATOM 1607 C C . VAL A 1 204 ? -22.717 38.784 -15.786 1.00 24.02 204 VAL A C 1
ATOM 1609 O O . VAL A 1 204 ? -22.188 39.263 -16.776 1.00 24.02 204 VAL A O 1
ATOM 1612 N N . VAL A 1 205 ? -23.294 37.572 -15.817 1.00 23.42 205 VAL A N 1
ATOM 1613 C CA . VAL A 1 205 ? -24.573 37.216 -16.482 1.00 23.42 205 VAL A CA 1
ATOM 1614 C C . VAL A 1 205 ? -24.845 35.723 -16.242 1.00 23.42 205 VAL A C 1
ATOM 1616 O O . VAL A 1 205 ? -24.069 34.840 -16.604 1.00 23.42 205 VAL A O 1
ATOM 1619 N N . GLN A 1 206 ? -25.985 35.463 -15.608 1.00 29.84 206 GLN A N 1
ATOM 1620 C CA . GLN A 1 206 ? -26.644 34.168 -15.483 1.00 29.84 206 GLN A CA 1
ATOM 1621 C C . GLN A 1 206 ? -27.164 33.738 -16.862 1.00 29.84 206 GLN A C 1
ATOM 1623 O O . GLN A 1 206 ? -27.976 34.446 -17.451 1.00 29.84 206 GLN A O 1
ATOM 1628 N N . LEU A 1 207 ? -26.771 32.559 -17.345 1.00 25.14 207 LEU A N 1
ATOM 1629 C CA . LEU A 1 207 ? -27.477 31.877 -18.430 1.00 25.14 207 LEU A CA 1
ATOM 1630 C C . LEU A 1 207 ? -27.826 30.459 -17.986 1.00 25.14 207 LEU A C 1
ATOM 1632 O O . LEU A 1 207 ? -26.970 29.597 -17.793 1.00 25.14 207 LEU A O 1
ATOM 1636 N N . HIS A 1 208 ? -29.127 30.271 -17.780 1.00 27.30 208 HIS A N 1
ATOM 1637 C CA . HIS A 1 208 ? -29.777 28.984 -17.614 1.00 27.30 208 HIS A CA 1
ATOM 1638 C C . HIS A 1 208 ? -29.503 28.104 -18.838 1.00 27.30 208 HIS A C 1
ATOM 1640 O O . HIS A 1 208 ? -29.896 28.442 -19.950 1.00 27.30 208 HIS A O 1
ATOM 1646 N N . SER A 1 209 ? -28.923 26.928 -18.622 1.00 25.97 209 SER A N 1
ATOM 1647 C CA . SER A 1 209 ? -29.247 25.766 -19.446 1.00 25.97 209 SER A CA 1
ATOM 1648 C C . SER A 1 209 ? -29.321 24.542 -18.542 1.00 25.97 209 SER A C 1
ATOM 1650 O O . SER A 1 209 ? -28.336 24.054 -17.994 1.00 25.97 209 SER A O 1
ATOM 1652 N N . GLN A 1 210 ? -30.557 24.106 -18.321 1.00 29.47 210 GLN A N 1
ATOM 1653 C CA . GLN A 1 210 ? -30.873 22.834 -17.702 1.00 29.47 210 GLN A CA 1
ATOM 1654 C C . GLN A 1 210 ? -30.405 21.721 -18.644 1.00 29.47 210 GLN A C 1
ATOM 1656 O O . GLN A 1 210 ? -30.919 21.571 -19.748 1.00 29.47 210 GLN A O 1
ATOM 1661 N N . THR A 1 211 ? -29.436 20.929 -18.199 1.00 27.77 211 THR A N 1
ATOM 1662 C CA . THR A 1 211 ? -29.226 19.565 -18.694 1.00 27.77 211 THR A CA 1
ATOM 1663 C C . THR A 1 211 ? -29.189 18.645 -17.477 1.00 27.77 211 THR A C 1
ATOM 1665 O O . THR A 1 211 ? -28.524 18.970 -16.489 1.00 27.77 211 THR A O 1
ATOM 1668 N N . PRO A 1 212 ? -29.959 17.545 -17.475 1.00 27.98 212 PRO A N 1
ATOM 1669 C CA . PRO A 1 212 ? -30.165 16.756 -16.277 1.00 27.98 212 PRO A CA 1
ATOM 1670 C C . PRO A 1 212 ? -28.873 16.052 -15.860 1.00 27.98 212 PRO A C 1
ATOM 1672 O O . PRO A 1 212 ? -28.127 15.510 -16.674 1.00 27.98 212 PRO A O 1
ATOM 1675 N N . LEU A 1 213 ? -28.653 16.082 -14.548 1.00 27.84 213 LEU A N 1
ATOM 1676 C CA . LEU A 1 213 ? -27.657 15.370 -13.760 1.00 27.84 213 LEU A CA 1
ATOM 1677 C C . LEU A 1 213 ? -27.569 13.882 -14.141 1.00 27.84 213 LEU A C 1
ATOM 1679 O O . LEU A 1 213 ? -28.202 13.030 -13.529 1.00 27.84 213 LEU A O 1
ATOM 1683 N N . LEU A 1 214 ? -26.731 13.562 -15.120 1.00 26.56 214 LEU A N 1
ATOM 1684 C CA . LEU A 1 214 ? -26.291 12.207 -15.438 1.00 26.56 214 LEU A CA 1
ATOM 1685 C C . LEU A 1 214 ? -24.808 12.280 -15.789 1.00 26.56 214 LEU A C 1
ATOM 1687 O O . LEU A 1 214 ? -24.447 12.462 -16.943 1.00 26.56 214 LEU A O 1
ATOM 1691 N N . ASN A 1 215 ? -23.965 12.256 -14.750 1.00 25.41 215 ASN A N 1
ATOM 1692 C CA . ASN A 1 215 ? -22.609 11.674 -14.737 1.00 25.41 215 ASN A CA 1
ATOM 1693 C C . ASN A 1 215 ? -21.920 11.859 -13.366 1.00 25.41 215 ASN A C 1
ATOM 1695 O O . ASN A 1 215 ? -20.706 12.033 -13.274 1.00 25.41 215 ASN A O 1
ATOM 1699 N N . ALA A 1 216 ? -22.677 11.759 -12.268 1.00 27.00 216 ALA A N 1
ATOM 1700 C CA . ALA A 1 216 ? -22.117 11.467 -10.945 1.00 27.00 216 ALA A CA 1
ATOM 1701 C C . ALA A 1 216 ? -21.901 9.948 -10.803 1.00 27.00 216 ALA A C 1
ATOM 1703 O O . ALA A 1 216 ? -22.358 9.311 -9.858 1.00 27.00 216 ALA A O 1
ATOM 1704 N N . SER A 1 217 ? -21.245 9.338 -11.789 1.00 25.55 217 SER A N 1
ATOM 1705 C CA . SER A 1 217 ? -20.957 7.908 -11.790 1.00 25.55 217 SER A CA 1
ATOM 1706 C C . SER A 1 217 ? -19.785 7.642 -10.850 1.00 25.55 217 SER A C 1
ATOM 1708 O O . SER A 1 217 ? -18.631 7.682 -11.254 1.00 25.55 217 SER A O 1
ATOM 1710 N N . LEU A 1 218 ? -20.102 7.423 -9.573 1.00 29.03 218 LEU A N 1
ATOM 1711 C CA . LEU A 1 218 ? -19.481 6.407 -8.719 1.00 29.03 218 LEU A CA 1
ATOM 1712 C C . LEU A 1 218 ? -17.946 6.234 -8.843 1.00 29.03 218 LEU A C 1
ATOM 1714 O O . LEU A 1 218 ? -17.428 5.138 -9.049 1.00 29.03 218 LEU A O 1
ATOM 1718 N N . PHE A 1 219 ? -17.172 7.300 -8.645 1.00 33.50 219 PHE A N 1
ATOM 1719 C CA . PHE A 1 219 ? -15.716 7.190 -8.480 1.00 33.50 219 PHE A CA 1
ATOM 1720 C C . PHE A 1 219 ? -15.350 7.001 -7.001 1.00 33.50 219 PHE A C 1
ATOM 1722 O O . PHE A 1 219 ? -14.661 7.826 -6.404 1.00 33.50 219 PHE A O 1
ATOM 1729 N N . VAL A 1 220 ? -15.813 5.911 -6.383 1.00 41.53 220 VAL A N 1
ATOM 1730 C CA . VAL A 1 220 ? -15.360 5.530 -5.034 1.00 41.53 220 VAL A CA 1
ATOM 1731 C C . VAL A 1 220 ? -13.959 4.947 -5.176 1.00 41.53 220 VAL A C 1
ATOM 1733 O O . VAL A 1 220 ? -13.819 3.786 -5.531 1.00 41.53 220 VAL A O 1
ATOM 1736 N N . ALA A 1 221 ? -12.911 5.748 -5.014 1.00 59.53 221 ALA A N 1
ATOM 1737 C CA . ALA A 1 221 ? -11.547 5.225 -4.939 1.00 59.53 221 ALA A CA 1
ATOM 1738 C C . ALA A 1 221 ? -11.269 4.642 -3.544 1.00 59.53 221 ALA A C 1
ATOM 1740 O O . ALA A 1 221 ? -11.986 4.950 -2.592 1.00 59.53 221 ALA A O 1
ATOM 1741 N N . GLY A 1 222 ? -10.206 3.845 -3.424 1.00 80.19 222 GLY A N 1
ATOM 1742 C CA . GLY A 1 222 ? -9.723 3.357 -2.135 1.00 80.19 222 GLY A CA 1
ATOM 1743 C C . GLY A 1 222 ? -9.441 4.475 -1.126 1.00 80.19 222 GLY A C 1
ATOM 1744 O O . GLY A 1 222 ? -9.021 5.574 -1.499 1.00 80.19 222 GLY A O 1
ATOM 1745 N N . MET A 1 223 ? -9.664 4.185 0.155 1.00 91.06 223 MET A N 1
ATOM 1746 C CA . MET A 1 223 ? -9.408 5.098 1.274 1.00 91.06 223 MET A CA 1
ATOM 1747 C C . MET A 1 223 ? -8.029 4.843 1.895 1.00 91.06 223 MET A C 1
ATOM 1749 O O . MET A 1 223 ? -7.544 3.711 1.905 1.00 91.06 223 MET A O 1
ATOM 1753 N N . ILE A 1 224 ? -7.405 5.890 2.439 1.00 93.44 224 ILE A N 1
ATOM 1754 C CA . ILE A 1 224 ? -6.143 5.807 3.186 1.00 93.44 224 ILE A CA 1
ATOM 1755 C C . ILE A 1 224 ? -6.431 6.105 4.649 1.00 93.44 224 ILE A C 1
ATOM 1757 O O . ILE A 1 224 ? -6.867 7.204 4.979 1.00 93.44 224 ILE A O 1
ATOM 1761 N N . TYR A 1 225 ? -6.129 5.165 5.533 1.00 96.44 225 TYR A N 1
ATOM 1762 C CA . TYR A 1 225 ? -6.267 5.333 6.972 1.00 96.44 225 TYR A CA 1
ATOM 1763 C C . TYR A 1 225 ? -4.883 5.416 7.606 1.00 96.44 225 TYR A C 1
ATOM 1765 O O . TYR A 1 225 ? -4.062 4.524 7.421 1.00 96.44 225 TYR A O 1
ATOM 1773 N N . LEU A 1 226 ? -4.615 6.490 8.344 1.00 97.12 226 LEU A N 1
ATOM 1774 C CA . LEU A 1 226 ? -3.367 6.682 9.081 1.00 97.12 226 LEU A CA 1
ATOM 1775 C C . LEU A 1 226 ? -3.623 6.380 10.557 1.00 97.12 226 LEU A C 1
ATOM 1777 O O . LEU A 1 226 ? -4.434 7.063 11.183 1.00 97.12 226 LEU A O 1
ATOM 1781 N N . VAL A 1 227 ? -2.932 5.382 11.107 1.00 97.56 227 VAL A N 1
ATOM 1782 C CA . VAL A 1 227 ? -3.013 4.993 12.525 1.00 97.56 227 VAL A CA 1
ATOM 1783 C C . VAL A 1 227 ? -1.693 5.286 13.230 1.00 97.56 227 VAL A C 1
ATOM 1785 O O . VAL A 1 227 ? -0.644 5.351 12.591 1.00 97.56 227 VAL A O 1
ATOM 1788 N N . ASN A 1 228 ? -1.738 5.488 14.549 1.00 96.75 228 ASN A N 1
ATOM 1789 C CA . ASN A 1 228 ? -0.555 5.735 15.382 1.00 96.75 228 ASN A CA 1
ATOM 1790 C C . ASN A 1 228 ? 0.315 6.910 14.887 1.00 96.75 228 ASN A C 1
ATOM 1792 O O . ASN A 1 228 ? 1.545 6.862 14.924 1.00 96.75 228 ASN A O 1
ATOM 1796 N N . LEU A 1 229 ? -0.312 7.981 14.384 1.00 96.25 229 LEU A N 1
ATOM 1797 C CA . LEU A 1 229 ? 0.399 9.105 13.770 1.00 96.25 229 LEU A CA 1
ATOM 1798 C C . LEU A 1 229 ? 1.081 9.982 14.831 1.00 96.25 229 LEU A C 1
ATOM 1800 O O . LEU A 1 229 ? 0.423 10.779 15.501 1.00 96.25 229 LEU A O 1
ATOM 1804 N N . SER A 1 230 ? 2.399 9.852 14.974 1.00 94.94 230 SER A N 1
ATOM 1805 C CA . SER A 1 230 ? 3.209 10.651 15.904 1.00 94.94 230 SER A CA 1
ATOM 1806 C C . SER A 1 230 ? 3.211 12.150 15.552 1.00 94.94 230 SER A C 1
ATOM 1808 O O . SER A 1 230 ? 2.881 12.534 14.429 1.00 94.94 230 SER A O 1
ATOM 1810 N N . ARG A 1 231 ? 3.633 13.022 16.485 1.00 95.25 231 ARG A N 1
ATOM 1811 C CA . ARG A 1 231 ? 3.793 14.469 16.211 1.00 95.25 231 ARG A CA 1
ATOM 1812 C C . ARG A 1 231 ? 4.707 14.743 14.997 1.00 95.25 231 ARG A C 1
ATOM 1814 O O . ARG A 1 231 ? 4.280 15.485 14.114 1.00 95.25 231 ARG A O 1
ATOM 1821 N N . PRO A 1 232 ? 5.898 14.118 14.864 1.00 92.31 232 PRO A N 1
ATOM 1822 C CA . PRO A 1 232 ? 6.696 14.237 13.640 1.00 92.31 232 PRO A CA 1
ATOM 1823 C C . PRO A 1 232 ? 5.959 13.758 12.380 1.00 92.31 232 PRO A C 1
ATOM 1825 O O . PRO A 1 232 ? 6.068 14.380 11.324 1.00 92.31 232 PRO A O 1
ATOM 1828 N N . GLY A 1 233 ? 5.163 12.689 12.493 1.00 92.50 233 GLY A N 1
ATOM 1829 C CA . GLY A 1 233 ? 4.310 12.206 11.407 1.00 92.50 233 GLY A CA 1
ATOM 1830 C C . GLY A 1 233 ? 3.251 13.225 10.977 1.00 92.50 233 GLY A C 1
ATOM 1831 O O . GLY A 1 233 ? 3.026 13.394 9.783 1.00 92.50 233 GLY A O 1
ATOM 1832 N N . GLN A 1 234 ? 2.647 13.956 11.919 1.00 94.75 234 GLN A N 1
ATOM 1833 C CA . GLN A 1 234 ? 1.691 15.031 11.620 1.00 94.75 234 GLN A CA 1
ATOM 1834 C C . GLN A 1 234 ? 2.347 16.182 10.850 1.00 94.75 234 GLN A C 1
ATOM 1836 O O . GLN A 1 234 ? 1.768 16.679 9.882 1.00 94.75 234 GLN A O 1
ATOM 1841 N N . ILE A 1 235 ? 3.573 16.565 11.225 1.00 92.38 235 ILE A N 1
ATOM 1842 C CA . ILE A 1 235 ? 4.348 17.587 10.506 1.00 92.38 235 ILE A CA 1
ATOM 1843 C C . ILE A 1 235 ? 4.611 17.124 9.070 1.00 92.38 235 ILE A C 1
ATOM 1845 O O . ILE A 1 235 ? 4.275 17.844 8.129 1.00 92.38 235 ILE A O 1
ATOM 1849 N N . MET A 1 236 ? 5.135 15.908 8.884 1.00 89.94 236 MET A N 1
ATOM 1850 C CA . MET A 1 236 ? 5.396 15.366 7.546 1.00 89.94 236 MET A CA 1
ATOM 1851 C C . MET A 1 236 ? 4.114 15.280 6.713 1.00 89.94 236 MET A C 1
ATOM 1853 O O . MET A 1 236 ? 4.089 15.718 5.564 1.00 89.94 236 MET A O 1
ATOM 1857 N N . LEU A 1 237 ? 3.019 14.793 7.303 1.00 92.75 237 LEU A N 1
ATOM 1858 C CA . LEU A 1 237 ? 1.723 14.739 6.640 1.00 92.75 237 LEU A CA 1
ATOM 1859 C C . LEU A 1 237 ? 1.285 16.130 6.172 1.00 92.75 237 LEU A C 1
ATOM 1861 O O . LEU A 1 237 ? 0.879 16.270 5.026 1.00 92.75 237 LEU A O 1
ATOM 1865 N N . SER A 1 238 ? 1.424 17.171 6.996 1.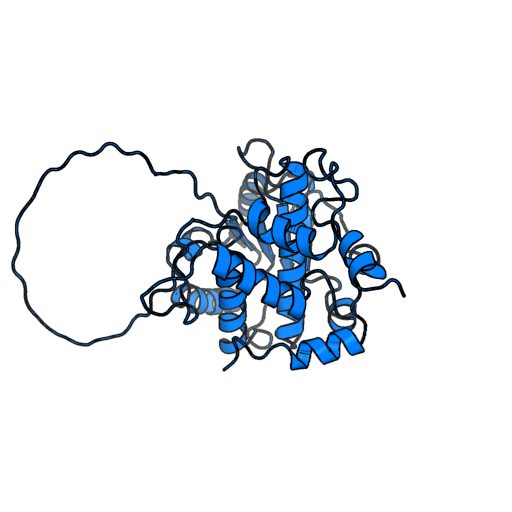00 92.56 238 SER A N 1
ATOM 1866 C CA . SER A 1 238 ? 1.049 18.538 6.608 1.00 92.56 238 SER A CA 1
ATOM 1867 C C . SER A 1 238 ? 1.802 19.043 5.366 1.00 92.56 238 SER A C 1
ATOM 1869 O O . SER A 1 238 ? 1.212 19.730 4.531 1.00 92.56 238 SER A O 1
ATOM 1871 N N . ILE A 1 239 ? 3.069 18.644 5.197 1.00 87.94 239 ILE A N 1
ATOM 1872 C CA . ILE A 1 239 ? 3.882 18.945 4.011 1.00 87.94 239 ILE A CA 1
ATOM 1873 C C . ILE A 1 239 ? 3.347 18.163 2.807 1.00 87.94 239 ILE A C 1
ATOM 1875 O O . ILE A 1 239 ? 3.096 18.748 1.755 1.00 87.94 239 ILE A O 1
ATOM 1879 N N . ILE A 1 240 ? 3.109 16.858 2.970 1.00 86.62 240 ILE A N 1
ATOM 1880 C CA . ILE A 1 240 ? 2.587 15.989 1.905 1.00 86.62 240 ILE A CA 1
ATOM 1881 C C . ILE A 1 240 ? 1.222 16.478 1.418 1.00 86.62 240 ILE A C 1
ATOM 1883 O O . ILE A 1 240 ? 1.010 16.582 0.211 1.00 86.62 240 ILE A O 1
ATOM 1887 N N . LEU A 1 241 ? 0.315 16.832 2.334 1.00 87.19 241 LEU A N 1
ATOM 1888 C CA . LEU A 1 241 ? -1.029 17.317 2.014 1.00 87.19 241 LEU A CA 1
ATOM 1889 C C . LEU A 1 241 ? -0.996 18.585 1.141 1.00 87.19 241 LEU A C 1
ATOM 1891 O O . LEU A 1 241 ? -1.922 18.801 0.366 1.00 87.19 241 LEU A O 1
ATOM 1895 N N . ARG A 1 242 ? 0.052 19.414 1.221 1.00 87.19 242 ARG A N 1
ATOM 1896 C CA . ARG A 1 242 ? 0.217 20.584 0.335 1.00 87.19 242 ARG A CA 1
ATOM 1897 C C . ARG A 1 242 ? 0.662 20.207 -1.076 1.00 87.19 242 ARG A C 1
ATOM 1899 O O . ARG A 1 242 ? 0.424 20.969 -2.005 1.00 87.19 242 ARG A O 1
ATOM 1906 N N . ILE A 1 243 ? 1.317 19.059 -1.226 1.00 79.56 243 ILE A N 1
ATOM 1907 C CA . ILE A 1 243 ? 1.816 18.572 -2.512 1.00 79.56 243 ILE A CA 1
ATOM 1908 C C . ILE A 1 243 ? 0.704 17.844 -3.263 1.00 79.56 243 ILE A C 1
ATOM 1910 O O . ILE A 1 243 ? 0.665 17.929 -4.478 1.00 79.56 243 ILE A O 1
ATOM 1914 N N . ILE A 1 244 ? -0.202 17.143 -2.578 1.00 80.31 244 ILE A N 1
ATOM 1915 C CA . ILE A 1 244 ? -1.253 16.344 -3.227 1.00 80.31 244 ILE A CA 1
ATOM 1916 C C . ILE A 1 244 ? -2.553 17.126 -3.485 1.00 80.31 244 ILE A C 1
ATOM 1918 O O . ILE A 1 244 ? -2.820 18.178 -2.906 1.00 80.31 244 ILE A O 1
ATOM 1922 N N . THR A 1 245 ? -3.404 16.592 -4.363 1.00 79.31 245 THR A N 1
ATOM 1923 C CA . THR A 1 245 ? -4.666 17.240 -4.750 1.00 79.31 245 THR A CA 1
ATOM 1924 C C . THR A 1 245 ? -5.724 17.168 -3.659 1.00 79.31 245 THR A C 1
ATOM 1926 O O . THR A 1 245 ? -5.657 16.328 -2.762 1.00 79.31 245 THR A O 1
ATOM 1929 N N . LYS A 1 246 ? -6.748 18.028 -3.745 1.00 83.56 246 LYS A N 1
ATOM 1930 C CA . LYS A 1 246 ? -7.899 17.982 -2.829 1.00 83.56 246 LYS A CA 1
ATOM 1931 C C . LYS A 1 246 ? -8.572 16.604 -2.849 1.00 83.56 246 LYS A C 1
ATOM 1933 O O . LYS A 1 246 ? -8.809 16.032 -1.796 1.00 83.56 246 LYS A O 1
ATOM 1938 N N . GLU A 1 247 ? -8.770 16.037 -4.031 1.00 80.44 247 GLU A N 1
ATOM 1939 C CA . GLU A 1 247 ? -9.441 14.749 -4.215 1.00 80.44 247 GLU A CA 1
ATOM 1940 C C . GLU A 1 247 ? -8.677 13.582 -3.567 1.00 80.44 247 GLU A C 1
ATOM 1942 O O . GLU A 1 247 ? -9.287 12.604 -3.139 1.00 80.44 247 GLU A O 1
ATOM 1947 N N . VAL A 1 248 ? -7.343 13.666 -3.475 1.00 81.38 248 VAL A N 1
ATOM 1948 C CA . VAL A 1 248 ? -6.537 12.698 -2.712 1.00 81.38 248 VAL A CA 1
ATOM 1949 C C . VAL A 1 248 ? -6.608 12.979 -1.221 1.00 81.38 248 VAL A C 1
ATOM 1951 O O . VAL A 1 248 ? -6.752 12.045 -0.438 1.00 81.38 248 VAL A O 1
ATOM 1954 N N . ARG A 1 249 ? -6.532 14.252 -0.816 1.00 87.94 249 ARG A N 1
ATOM 1955 C CA . ARG A 1 249 ? -6.626 14.641 0.598 1.00 87.94 249 ARG A CA 1
ATOM 1956 C C . ARG A 1 249 ? -7.919 14.152 1.240 1.00 87.94 249 ARG A C 1
ATOM 1958 O O . ARG A 1 249 ? -7.870 13.623 2.344 1.00 87.94 249 ARG A O 1
ATOM 1965 N N . A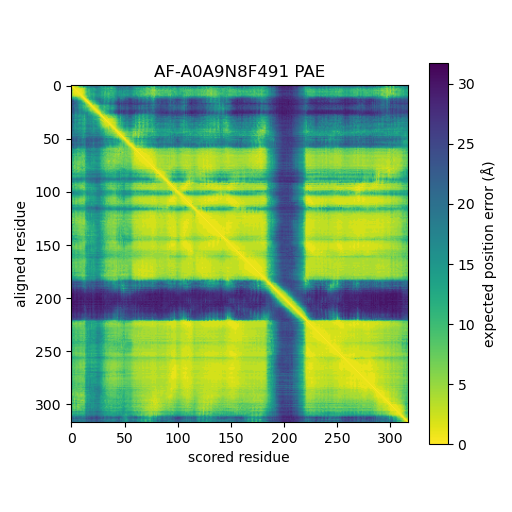SP A 1 250 ? -9.039 14.255 0.531 1.00 89.50 250 ASP A N 1
ATOM 1966 C CA . ASP A 1 250 ? -10.361 13.867 1.039 1.00 89.50 250 ASP A CA 1
ATOM 1967 C C . ASP A 1 250 ? -10.468 12.354 1.341 1.00 89.50 250 ASP A C 1
ATOM 1969 O O . ASP A 1 250 ? -11.298 11.928 2.156 1.00 89.50 250 ASP A O 1
ATOM 1973 N N . LYS A 1 251 ? -9.578 11.546 0.746 1.00 88.12 251 LYS A N 1
ATOM 1974 C CA . LYS A 1 251 ? -9.469 10.092 0.952 1.00 88.12 251 LYS A CA 1
ATOM 1975 C C . LYS A 1 251 ? -8.562 9.701 2.110 1.00 88.12 251 LYS A C 1
ATOM 1977 O O . LYS A 1 251 ? -8.555 8.534 2.497 1.00 88.12 251 LYS A O 1
ATOM 1982 N N . ILE A 1 252 ? -7.798 10.642 2.660 1.00 93.44 252 ILE A N 1
ATOM 1983 C CA . ILE A 1 252 ? -6.924 10.399 3.806 1.00 93.44 252 ILE A CA 1
ATOM 1984 C C . ILE A 1 252 ? -7.722 10.643 5.087 1.00 93.44 252 ILE A C 1
ATOM 1986 O O . ILE A 1 252 ? -8.251 11.728 5.322 1.00 93.44 252 ILE A O 1
ATOM 1990 N N . LYS A 1 253 ? -7.796 9.624 5.940 1.00 95.94 253 LYS A N 1
ATOM 1991 C CA . LYS A 1 253 ? -8.423 9.669 7.260 1.00 95.94 253 LYS A CA 1
ATOM 1992 C C . LYS A 1 253 ? -7.363 9.403 8.320 1.00 95.94 253 LYS A C 1
ATOM 1994 O O . LYS A 1 253 ? -6.766 8.334 8.355 1.00 95.94 253 LYS A O 1
ATOM 1999 N N . VAL A 1 254 ? -7.130 10.380 9.189 1.00 97.25 254 VAL A N 1
ATOM 2000 C CA . VAL A 1 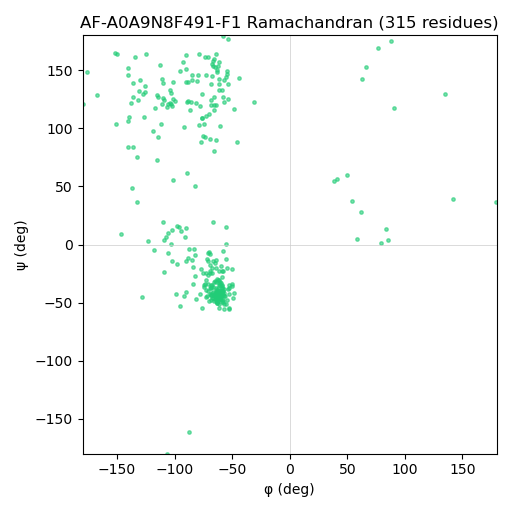254 ? -6.258 10.218 10.359 1.00 97.25 254 VAL A CA 1
ATOM 2001 C C . VAL A 1 254 ? -7.101 9.703 11.518 1.00 97.25 254 VAL A C 1
ATOM 2003 O O . VAL A 1 254 ? -8.103 10.326 11.871 1.00 97.25 254 VAL A O 1
ATOM 2006 N N . LEU A 1 255 ? -6.713 8.569 12.094 1.00 97.25 255 LEU A N 1
ATOM 2007 C CA . LEU A 1 255 ? -7.421 7.967 13.219 1.00 97.25 255 LEU A CA 1
ATOM 2008 C C . LEU A 1 255 ? -6.956 8.575 14.554 1.00 97.25 255 LEU A C 1
ATOM 2010 O O . LEU A 1 255 ? -5.791 8.955 14.693 1.00 97.25 255 LEU A O 1
ATOM 2014 N N . PRO A 1 256 ? -7.856 8.710 15.545 1.00 95.88 256 PRO A N 1
ATOM 2015 C CA . PRO A 1 256 ? -7.526 9.321 16.828 1.00 95.88 256 PRO A CA 1
ATOM 2016 C C . PRO A 1 256 ? -6.636 8.409 17.689 1.00 95.88 256 PRO A C 1
ATOM 2018 O O . PRO A 1 256 ? -7.103 7.427 18.261 1.00 95.88 256 PRO A O 1
ATOM 2021 N N . ASN A 1 257 ? -5.369 8.787 17.878 1.00 93.94 257 ASN A N 1
ATOM 2022 C CA . ASN A 1 257 ? -4.423 8.017 18.704 1.00 93.94 257 ASN A CA 1
ATOM 2023 C C . ASN A 1 257 ? -4.843 7.894 20.181 1.00 93.94 257 ASN A C 1
ATOM 2025 O O . ASN A 1 257 ? -4.556 6.892 20.821 1.00 93.94 257 ASN A O 1
ATOM 2029 N N . HIS A 1 258 ? -5.510 8.911 20.735 1.00 95.44 258 HIS A N 1
ATOM 2030 C CA . HIS A 1 258 ? -5.879 8.952 22.159 1.00 95.44 258 HIS A CA 1
ATOM 2031 C C . HIS A 1 258 ? -7.170 8.192 22.486 1.00 95.44 258 HIS A C 1
ATOM 2033 O O . HIS A 1 258 ? -7.561 8.124 23.646 1.00 95.44 258 HIS A O 1
ATOM 2039 N N . ASN A 1 259 ? -7.857 7.644 21.480 1.00 97.19 259 ASN A N 1
ATOM 2040 C CA . ASN A 1 259 ? -9.086 6.886 21.680 1.00 97.19 259 ASN A CA 1
ATOM 2041 C C . ASN A 1 259 ? -9.066 5.615 20.810 1.00 97.19 259 ASN A C 1
ATOM 2043 O O . ASN A 1 259 ? -9.618 5.617 19.703 1.00 97.19 259 ASN A O 1
ATOM 2047 N N . PRO A 1 260 ? -8.424 4.535 21.298 1.00 96.06 260 PRO A N 1
ATOM 2048 C CA . PRO A 1 260 ? -8.325 3.269 20.575 1.00 96.06 260 PRO A CA 1
ATOM 2049 C C . PRO A 1 260 ? -9.690 2.679 20.211 1.00 96.06 260 PRO A C 1
ATOM 2051 O O . PRO A 1 260 ? -9.860 2.205 19.095 1.00 96.06 260 PRO A O 1
ATOM 2054 N N . ALA A 1 261 ? -10.692 2.791 21.091 1.00 97.25 261 ALA A N 1
ATOM 2055 C CA . ALA A 1 261 ? -12.045 2.299 20.826 1.00 97.25 261 ALA A CA 1
ATOM 2056 C C . ALA A 1 261 ? -12.699 3.012 19.629 1.00 97.25 261 ALA A C 1
ATOM 2058 O O . ALA A 1 261 ? -13.272 2.367 18.752 1.00 97.25 261 ALA A O 1
ATOM 2059 N N . LYS A 1 262 ? -12.561 4.343 19.538 1.00 97.69 262 LYS A N 1
ATOM 2060 C CA . LYS A 1 262 ? -13.047 5.124 18.390 1.00 97.69 262 LYS A CA 1
ATOM 2061 C C . LYS A 1 262 ? -12.274 4.799 17.111 1.00 97.69 262 LYS A C 1
ATOM 2063 O O . LYS A 1 262 ? -12.880 4.697 16.048 1.00 97.69 262 LYS A O 1
ATOM 2068 N N . SER A 1 263 ? -10.955 4.630 17.203 1.00 97.12 263 SER A N 1
ATOM 2069 C CA . SER A 1 263 ? -10.124 4.199 16.072 1.00 97.12 263 SER A CA 1
ATOM 2070 C C . SER A 1 263 ? -10.552 2.828 15.551 1.00 97.12 263 SER A C 1
ATOM 2072 O O . SER A 1 263 ? -10.783 2.679 14.354 1.00 97.12 263 SER A O 1
ATOM 2074 N N . LEU A 1 264 ? -10.751 1.860 16.447 1.00 97.38 264 LEU A N 1
ATOM 2075 C CA . LEU A 1 264 ? -11.239 0.526 16.117 1.00 97.38 264 LEU A CA 1
ATOM 2076 C C . LEU A 1 264 ? -12.634 0.575 15.485 1.00 97.38 264 LEU A C 1
ATOM 2078 O O . LEU A 1 264 ? -12.860 -0.071 14.467 1.00 97.38 264 LEU A O 1
ATOM 2082 N N . ALA A 1 265 ? -13.551 1.385 16.023 1.00 97.44 265 ALA A N 1
ATOM 2083 C CA . ALA A 1 265 ? -14.878 1.569 15.437 1.00 97.44 265 ALA A CA 1
ATOM 2084 C C . ALA A 1 265 ? -14.800 2.089 13.991 1.00 97.44 265 ALA A C 1
ATOM 2086 O O . ALA A 1 265 ? -15.497 1.574 13.122 1.00 97.44 265 ALA A O 1
ATOM 2087 N N . ILE A 1 266 ? -13.909 3.049 13.705 1.00 96.31 266 ILE A N 1
ATOM 2088 C CA . ILE A 1 266 ? -13.667 3.527 12.334 1.00 96.31 266 ILE A CA 1
ATOM 2089 C C . ILE A 1 266 ? -13.094 2.402 11.462 1.00 96.31 266 ILE A C 1
ATOM 2091 O O . ILE A 1 266 ? -13.574 2.208 10.347 1.00 96.31 266 ILE A O 1
ATOM 2095 N N . LEU A 1 267 ? -12.115 1.632 11.951 1.00 96.44 267 LEU A N 1
ATOM 2096 C CA . LEU A 1 267 ? -11.536 0.514 11.195 1.00 96.44 267 LEU A CA 1
ATOM 2097 C C . LEU A 1 267 ? -12.581 -0.548 10.842 1.00 96.44 267 LEU A C 1
ATOM 2099 O O . LEU A 1 267 ? -12.599 -0.999 9.701 1.00 96.44 267 LEU A O 1
ATOM 2103 N N . LYS A 1 268 ? -13.503 -0.876 11.756 1.00 96.12 268 LYS A N 1
ATOM 2104 C CA . LYS A 1 268 ? -14.610 -1.816 11.498 1.00 96.12 268 LYS A CA 1
ATOM 2105 C C . LYS A 1 268 ? -15.558 -1.357 10.382 1.00 96.12 268 LYS A C 1
ATOM 2107 O O . LYS A 1 268 ? -16.211 -2.187 9.761 1.00 96.12 268 LYS A O 1
ATOM 2112 N N . THR A 1 269 ? -15.620 -0.056 10.074 1.00 94.25 269 THR A N 1
ATOM 2113 C CA . THR A 1 269 ? -16.381 0.436 8.904 1.00 94.25 269 THR A CA 1
ATOM 2114 C C . THR A 1 269 ? -15.652 0.218 7.575 1.00 94.25 269 THR A C 1
ATOM 2116 O O . THR A 1 269 ? -16.278 0.218 6.516 1.00 94.25 269 THR A O 1
ATOM 2119 N N . ALA A 1 270 ? -14.329 0.047 7.620 1.00 92.94 270 ALA A N 1
ATOM 2120 C CA . ALA A 1 270 ? -13.447 0.016 6.459 1.00 92.94 270 ALA A CA 1
ATOM 2121 C C . ALA A 1 270 ? -12.883 -1.377 6.149 1.00 92.94 270 ALA A C 1
ATOM 2123 O O . ALA A 1 270 ? -12.496 -1.631 5.007 1.00 92.94 270 ALA A O 1
ATOM 2124 N N . ILE A 1 271 ? -12.825 -2.249 7.157 1.00 95.62 271 ILE A N 1
ATOM 2125 C CA . ILE A 1 271 ? -12.201 -3.574 7.142 1.00 95.62 271 ILE A CA 1
ATOM 2126 C C . ILE A 1 271 ? -13.144 -4.563 7.836 1.00 95.62 271 ILE A C 1
ATOM 2128 O O . ILE A 1 271 ? -13.721 -4.233 8.873 1.00 95.62 271 ILE A O 1
ATOM 2132 N N . GLU A 1 272 ? -13.296 -5.774 7.297 1.00 96.06 272 GLU A N 1
ATOM 2133 C CA . GLU A 1 272 ? -13.978 -6.852 8.022 1.00 96.06 272 GLU A CA 1
ATOM 2134 C C . GLU A 1 272 ? -13.256 -7.135 9.348 1.00 96.06 272 GLU A C 1
ATOM 2136 O O . GLU A 1 272 ? -12.038 -7.297 9.384 1.00 96.06 272 GLU A O 1
ATOM 2141 N N . GLU A 1 273 ? -14.013 -7.243 10.439 1.00 96.75 273 GLU A N 1
ATOM 2142 C CA . GLU A 1 273 ? -13.469 -7.322 11.801 1.00 96.75 273 GLU A CA 1
ATOM 2143 C C . GLU A 1 273 ? -12.411 -8.423 11.987 1.00 96.75 273 GLU A C 1
ATOM 2145 O O . GLU A 1 273 ? -11.389 -8.192 12.629 1.00 96.75 273 GLU A O 1
ATOM 2150 N N . ARG A 1 274 ? -12.603 -9.577 11.337 1.00 97.12 274 ARG A N 1
ATOM 2151 C CA . ARG A 1 274 ? -11.678 -10.725 11.363 1.00 97.12 274 ARG A CA 1
ATOM 2152 C C . ARG A 1 274 ? -10.292 -10.468 10.758 1.00 97.12 274 ARG A C 1
ATOM 2154 O O . ARG A 1 274 ? -9.424 -11.319 10.894 1.00 97.12 274 ARG A O 1
ATOM 2161 N N . TYR A 1 275 ? -10.110 -9.363 10.035 1.00 96.94 275 TYR A N 1
ATOM 2162 C CA . TYR A 1 275 ? -8.832 -8.965 9.437 1.00 96.94 275 TYR A CA 1
ATOM 2163 C C . TYR A 1 275 ? -8.212 -7.753 10.132 1.00 96.94 275 TYR A C 1
ATOM 2165 O O . TYR A 1 275 ? -7.198 -7.240 9.665 1.00 96.94 275 TYR A O 1
ATOM 2173 N N . ILE A 1 276 ? -8.819 -7.253 11.213 1.00 97.19 276 ILE A N 1
ATOM 2174 C CA . ILE A 1 276 ? -8.222 -6.183 12.009 1.00 97.19 276 ILE A CA 1
ATOM 2175 C C . ILE A 1 276 ? -7.206 -6.826 12.960 1.00 97.19 276 ILE A C 1
ATOM 2177 O O . ILE A 1 276 ? -7.604 -7.670 13.766 1.00 97.19 276 ILE A O 1
ATOM 2181 N N . PRO A 1 277 ? -5.923 -6.432 12.908 1.00 96.25 277 PRO A N 1
ATOM 2182 C CA . PRO A 1 277 ? -4.907 -7.003 13.774 1.00 96.25 277 PRO A CA 1
ATOM 2183 C C . PRO A 1 277 ? -5.144 -6.736 15.258 1.00 96.25 277 PRO A C 1
ATOM 2185 O O . PRO A 1 277 ? -5.638 -5.670 15.643 1.00 96.25 277 PRO A O 1
ATOM 2188 N N . ASP A 1 278 ? -4.711 -7.675 16.091 1.00 96.25 278 ASP A N 1
ATOM 2189 C CA . ASP A 1 278 ? -4.754 -7.587 17.555 1.00 96.25 278 ASP A CA 1
ATOM 2190 C C . ASP A 1 278 ? -4.081 -6.319 18.119 1.00 96.25 278 ASP A C 1
ATOM 2192 O O . ASP A 1 278 ? -4.623 -5.661 19.006 1.00 96.25 278 ASP A O 1
ATOM 2196 N N . TRP A 1 279 ? -2.961 -5.883 17.540 1.00 94.38 279 TRP A N 1
ATOM 2197 C CA . TRP A 1 279 ? -2.243 -4.664 17.928 1.00 94.38 279 TRP A CA 1
ATOM 2198 C C . TRP A 1 279 ? -2.984 -3.359 17.579 1.00 94.38 279 TRP A C 1
ATOM 2200 O O . TRP A 1 279 ? -2.568 -2.286 18.017 1.00 94.38 279 TRP A O 1
ATOM 2210 N N . LEU A 1 280 ? -4.087 -3.432 16.823 1.00 95.88 280 LEU A N 1
ATOM 2211 C CA . LEU A 1 280 ? -5.056 -2.342 16.632 1.00 95.88 280 LEU A CA 1
ATOM 2212 C C . LEU A 1 280 ? -6.365 -2.566 17.407 1.00 95.88 280 LEU A C 1
ATOM 2214 O O . LEU A 1 280 ? -7.333 -1.832 17.200 1.00 95.88 280 LEU A O 1
ATOM 2218 N N . GLY A 1 281 ? -6.402 -3.560 18.298 1.00 96.75 281 GLY A N 1
ATOM 2219 C CA . GLY A 1 281 ? -7.577 -3.942 19.081 1.00 96.75 281 GLY A CA 1
ATOM 2220 C C . GLY A 1 281 ? -8.549 -4.875 18.354 1.00 96.75 281 GLY A C 1
ATOM 2221 O O . GLY A 1 281 ? -9.685 -5.015 18.800 1.00 96.75 281 GLY A O 1
ATOM 2222 N N . GLY A 1 282 ? -8.148 -5.466 17.225 1.00 97.44 282 GLY A N 1
ATOM 2223 C CA . GLY A 1 282 ? -8.932 -6.480 16.522 1.00 97.44 282 GLY A CA 1
ATOM 2224 C C . GLY A 1 282 ? -8.666 -7.904 17.018 1.00 97.44 282 GLY A C 1
ATOM 2225 O O . GLY A 1 282 ? -8.164 -8.107 18.121 1.00 97.44 282 GLY A O 1
ATOM 2226 N N . THR A 1 283 ? -9.021 -8.896 16.200 1.00 97.31 283 THR A N 1
ATOM 2227 C CA . THR A 1 283 ? -8.897 -10.329 16.531 1.00 97.31 283 THR A CA 1
ATOM 2228 C C . THR A 1 283 ? -7.954 -11.100 15.605 1.00 97.31 283 THR A C 1
ATOM 2230 O O . THR A 1 283 ? -7.700 -12.277 15.852 1.00 97.31 283 THR A O 1
ATOM 2233 N N . ASP A 1 284 ? -7.418 -10.470 14.551 1.00 96.56 284 ASP A N 1
ATOM 2234 C CA . ASP A 1 284 ? -6.488 -11.123 13.625 1.00 96.56 284 ASP A CA 1
ATOM 2235 C C . ASP A 1 284 ? -5.102 -11.244 14.271 1.00 96.56 284 ASP A C 1
ATOM 2237 O O . ASP A 1 284 ? -4.383 -10.258 14.443 1.00 96.56 284 ASP A O 1
ATOM 2241 N N . THR A 1 285 ? -4.720 -12.471 14.615 1.00 95.50 285 THR A N 1
ATOM 2242 C CA . THR A 1 285 ? -3.405 -12.816 15.181 1.00 95.50 285 THR A CA 1
ATOM 2243 C C . THR A 1 285 ? -2.380 -13.170 14.102 1.00 95.50 285 THR A C 1
ATOM 2245 O O . THR A 1 285 ? -1.326 -13.742 14.391 1.00 95.50 285 THR A O 1
ATOM 2248 N N . PHE A 1 286 ? -2.679 -12.857 12.835 1.00 92.25 286 PHE A N 1
ATOM 2249 C CA . PHE A 1 286 ? -1.807 -13.145 11.707 1.00 92.25 286 PHE A CA 1
ATOM 2250 C C . PHE A 1 286 ? -0.394 -12.595 11.904 1.00 92.25 286 PHE A C 1
ATOM 2252 O O . PHE A 1 286 ? -0.169 -11.395 12.074 1.00 92.25 286 PHE A O 1
ATOM 2259 N N . GLN A 1 287 ? 0.577 -13.494 11.780 1.00 88.94 287 GLN A N 1
ATOM 2260 C CA . GLN A 1 287 ? 1.987 -13.151 11.745 1.00 88.94 287 GLN A CA 1
ATOM 2261 C C . GLN A 1 287 ? 2.477 -13.227 10.306 1.00 88.94 287 GLN A C 1
ATOM 2263 O O . GLN A 1 287 ? 2.399 -14.265 9.654 1.00 88.94 287 GLN A O 1
ATOM 2268 N N . PHE A 1 288 ? 2.990 -12.108 9.802 1.00 87.38 288 PHE A N 1
ATOM 2269 C CA . PHE A 1 288 ? 3.532 -12.060 8.455 1.00 87.38 288 PHE A CA 1
ATOM 2270 C C . PHE A 1 288 ? 4.782 -12.944 8.343 1.00 87.38 288 PHE A C 1
ATOM 2272 O O . PHE A 1 288 ? 5.789 -12.689 9.006 1.00 87.38 288 PHE A O 1
ATOM 2279 N N . SER A 1 289 ? 4.720 -13.940 7.458 1.00 87.56 289 SER A N 1
ATOM 2280 C CA . SER A 1 289 ? 5.851 -14.769 7.043 1.00 87.56 289 SER A CA 1
ATOM 2281 C C . SER A 1 289 ? 6.315 -14.344 5.653 1.00 87.56 289 SER A C 1
ATOM 2283 O O . SER A 1 289 ? 5.553 -14.348 4.682 1.00 87.56 289 SER A O 1
ATOM 2285 N N . VAL A 1 290 ? 7.581 -13.950 5.549 1.00 84.94 290 VAL A N 1
ATOM 2286 C CA . VAL A 1 290 ? 8.163 -13.453 4.296 1.00 84.94 290 VAL A CA 1
ATOM 2287 C C . VAL A 1 290 ? 8.278 -14.575 3.275 1.00 84.94 290 VAL A C 1
ATOM 2289 O O . VAL A 1 290 ? 8.098 -14.368 2.077 1.00 84.94 290 VAL A O 1
ATOM 2292 N N . GLU A 1 291 ? 8.618 -15.764 3.751 1.00 86.94 291 GLU A N 1
ATOM 2293 C CA . GLU A 1 291 ? 8.825 -16.974 2.975 1.00 86.94 291 GLU A CA 1
ATOM 2294 C C . GLU A 1 291 ? 7.520 -17.440 2.335 1.00 86.94 291 GLU A C 1
ATOM 2296 O O . GLU A 1 291 ? 7.513 -17.764 1.145 1.00 86.94 291 GLU A O 1
ATOM 2301 N N . GLU A 1 292 ? 6.429 -17.407 3.103 1.00 86.62 292 GLU A N 1
ATOM 2302 C CA . GLU A 1 292 ? 5.087 -17.762 2.639 1.00 86.62 292 GLU A CA 1
ATOM 2303 C C . GLU A 1 292 ? 4.520 -16.704 1.697 1.00 86.62 292 GLU A C 1
ATOM 2305 O O . GLU A 1 292 ? 3.969 -17.023 0.644 1.00 86.62 292 GLU A O 1
ATOM 2310 N N . TYR A 1 293 ? 4.679 -15.428 2.049 1.00 83.62 293 TYR A N 1
ATOM 2311 C CA . TYR A 1 293 ? 4.099 -14.342 1.273 1.00 83.62 293 TYR A CA 1
ATOM 2312 C C . TYR A 1 293 ? 4.857 -14.095 -0.043 1.00 83.62 293 TYR A C 1
ATOM 2314 O O . TYR A 1 293 ? 4.237 -13.782 -1.066 1.00 83.62 293 TYR A O 1
ATOM 2322 N N . TYR A 1 294 ? 6.183 -14.279 -0.049 1.00 83.12 294 TYR A N 1
ATOM 2323 C CA . TYR A 1 294 ? 7.059 -14.160 -1.220 1.00 83.12 294 TYR A CA 1
ATOM 2324 C C . TYR A 1 294 ? 7.697 -15.514 -1.587 1.00 83.12 294 TYR A C 1
ATOM 2326 O O . TYR A 1 294 ? 8.913 -15.717 -1.402 1.00 83.12 294 TYR A O 1
ATOM 2334 N N . PRO A 1 295 ? 6.909 -16.451 -2.150 1.00 83.69 295 PRO A N 1
ATOM 2335 C CA . PRO A 1 295 ? 7.412 -17.752 -2.560 1.00 83.69 295 PRO A CA 1
ATOM 2336 C C . PRO A 1 295 ? 8.498 -17.616 -3.642 1.00 83.69 295 PRO A C 1
ATOM 2338 O O . PRO A 1 295 ? 8.531 -16.616 -4.369 1.00 83.69 295 PRO A O 1
ATOM 2341 N N . PRO A 1 296 ? 9.384 -18.619 -3.802 1.00 84.44 296 PRO A N 1
ATOM 2342 C CA . PRO A 1 296 ? 10.559 -18.532 -4.674 1.00 84.44 296 PRO A CA 1
ATOM 2343 C C . PRO A 1 296 ? 10.290 -18.048 -6.105 1.00 84.44 296 PRO A C 1
ATOM 2345 O O . PRO A 1 296 ? 11.098 -17.316 -6.668 1.00 84.44 296 PRO A O 1
ATOM 2348 N N . HIS A 1 297 ? 9.139 -18.385 -6.690 1.00 81.00 297 HIS A N 1
ATOM 2349 C CA . HIS A 1 297 ? 8.798 -17.981 -8.056 1.00 81.00 297 HIS A CA 1
ATOM 2350 C C . HIS A 1 297 ? 8.536 -16.468 -8.217 1.00 81.00 297 HIS A C 1
ATOM 2352 O O . HIS A 1 297 ? 8.735 -15.932 -9.312 1.00 81.00 297 HIS A O 1
ATOM 2358 N N . LEU A 1 298 ? 8.177 -15.758 -7.138 1.00 81.50 298 LEU A N 1
ATOM 2359 C CA . LEU A 1 298 ? 7.994 -14.298 -7.113 1.00 81.50 298 LEU A CA 1
ATOM 2360 C C . LEU A 1 298 ? 9.294 -13.527 -6.828 1.00 81.50 298 LEU A C 1
ATOM 2362 O O . LEU A 1 298 ? 9.306 -12.294 -6.856 1.00 81.50 298 LEU A O 1
ATOM 2366 N N . ARG A 1 299 ? 10.402 -14.225 -6.560 1.00 85.00 299 ARG A N 1
ATOM 2367 C CA . ARG A 1 299 ? 11.681 -13.596 -6.208 1.00 85.00 299 ARG A CA 1
ATOM 2368 C C . ARG A 1 299 ? 12.466 -13.228 -7.456 1.00 85.00 299 ARG A C 1
ATOM 2370 O O . ARG A 1 299 ? 12.753 -14.075 -8.292 1.00 85.00 299 ARG A O 1
ATOM 2377 N N . CYS A 1 300 ? 12.806 -11.958 -7.591 1.00 83.12 300 CYS A N 1
ATOM 2378 C CA . CYS A 1 300 ? 13.690 -11.454 -8.636 1.00 83.12 300 CYS A CA 1
ATOM 2379 C C . CYS A 1 300 ? 15.082 -12.099 -8.516 1.00 83.12 300 CYS A C 1
ATOM 2381 O O . CYS A 1 300 ? 15.596 -12.216 -7.400 1.00 83.12 300 CYS A O 1
ATOM 2383 N N . THR A 1 301 ? 15.700 -12.482 -9.636 1.00 83.81 301 THR A N 1
ATOM 2384 C CA . THR A 1 301 ? 17.133 -12.828 -9.647 1.00 83.81 301 THR A CA 1
ATOM 2385 C C . THR A 1 301 ? 17.988 -11.568 -9.469 1.00 83.81 301 THR A C 1
ATOM 2387 O O . THR A 1 301 ? 17.510 -10.453 -9.680 1.00 83.81 301 THR A O 1
ATOM 2390 N N . GLU A 1 302 ? 19.258 -11.714 -9.084 1.00 78.81 302 GLU A N 1
ATOM 2391 C CA . GLU A 1 302 ? 20.175 -10.566 -8.970 1.00 78.81 302 GLU A CA 1
ATOM 2392 C C . GLU A 1 302 ? 20.387 -9.858 -10.320 1.00 78.81 302 GLU A C 1
ATOM 2394 O O . GLU A 1 302 ? 20.448 -8.632 -10.377 1.00 78.81 302 GLU A O 1
ATOM 2399 N N . ASP A 1 303 ? 20.409 -10.601 -11.430 1.00 82.44 303 ASP A N 1
ATOM 2400 C CA . ASP A 1 303 ? 20.525 -10.002 -12.764 1.00 82.44 303 ASP A CA 1
ATOM 2401 C C . ASP A 1 303 ? 19.247 -9.267 -13.180 1.00 82.44 303 ASP A C 1
ATOM 2403 O O . ASP A 1 303 ? 19.328 -8.154 -13.696 1.00 82.44 303 ASP A O 1
ATOM 2407 N N . GLU A 1 304 ? 18.064 -9.822 -12.885 1.00 81.38 304 GLU A N 1
ATOM 2408 C CA . GLU A 1 304 ? 16.784 -9.125 -13.086 1.00 81.38 304 GLU A CA 1
ATOM 2409 C C . GLU A 1 304 ? 16.717 -7.837 -12.251 1.00 81.38 304 GLU A C 1
ATOM 2411 O O . GLU A 1 304 ? 16.145 -6.837 -12.690 1.00 81.38 304 GLU A O 1
ATOM 2416 N N . ALA A 1 305 ? 17.318 -7.845 -11.058 1.00 74.06 305 ALA A N 1
ATOM 2417 C CA . ALA A 1 305 ? 17.390 -6.681 -10.190 1.00 74.06 305 ALA A CA 1
ATOM 2418 C C . ALA A 1 305 ? 18.374 -5.627 -10.715 1.00 74.06 305 ALA A C 1
ATOM 2420 O O . ALA A 1 305 ? 18.082 -4.431 -10.658 1.00 74.06 305 ALA A O 1
ATOM 2421 N N . ARG A 1 306 ? 19.519 -6.052 -11.258 1.00 72.88 306 ARG A N 1
ATOM 2422 C CA . ARG A 1 306 ? 20.512 -5.154 -11.859 1.00 72.88 306 ARG A CA 1
ATOM 2423 C C . ARG A 1 306 ? 19.982 -4.518 -13.142 1.00 72.88 306 ARG A C 1
ATOM 2425 O O . ARG A 1 306 ? 20.038 -3.298 -13.275 1.00 72.88 306 ARG A O 1
ATOM 2432 N N . GLU A 1 307 ? 19.397 -5.318 -14.036 1.00 76.69 307 GLU A N 1
ATOM 2433 C CA . GLU A 1 307 ? 18.695 -4.840 -15.236 1.00 76.69 307 GLU A CA 1
ATOM 2434 C C . GLU A 1 307 ? 17.636 -3.800 -14.843 1.00 76.69 307 GLU A C 1
ATOM 2436 O O . GLU A 1 307 ? 17.534 -2.730 -15.445 1.00 76.69 307 GLU A O 1
ATOM 2441 N N . PHE A 1 308 ? 16.898 -4.059 -13.765 1.00 67.50 308 PHE A N 1
ATOM 2442 C CA . PHE A 1 308 ? 15.897 -3.138 -13.242 1.00 67.50 308 PHE A CA 1
ATOM 2443 C C . PHE A 1 308 ? 16.476 -1.783 -12.797 1.00 67.50 308 PHE A C 1
ATOM 2445 O O . PHE A 1 308 ? 15.917 -0.745 -13.151 1.00 67.50 308 PHE A O 1
ATOM 2452 N N . LEU A 1 309 ? 17.597 -1.761 -12.065 1.00 64.31 309 LEU A N 1
ATOM 2453 C CA . LEU A 1 309 ? 18.235 -0.504 -11.640 1.00 64.31 309 LEU A CA 1
ATOM 2454 C C . LEU A 1 309 ? 18.646 0.361 -12.840 1.00 64.31 309 LEU A C 1
ATOM 2456 O O . LEU A 1 309 ? 18.563 1.584 -12.776 1.00 64.31 309 LEU A O 1
ATOM 2460 N N . THR A 1 310 ? 19.031 -0.275 -13.948 1.00 67.12 310 THR A N 1
ATOM 2461 C CA . THR A 1 310 ? 19.415 0.417 -15.188 1.00 67.12 310 THR A CA 1
ATOM 2462 C C . THR A 1 310 ? 18.224 0.838 -16.055 1.00 67.12 310 THR A C 1
ATOM 2464 O O . THR A 1 310 ? 18.298 1.835 -16.768 1.00 67.12 310 THR A O 1
ATOM 2467 N N . THR A 1 311 ? 17.097 0.124 -15.965 1.00 63.38 311 THR A N 1
ATOM 2468 C CA . THR A 1 311 ? 15.868 0.365 -16.749 1.00 63.38 311 THR A CA 1
ATOM 2469 C C . THR A 1 311 ? 14.826 1.204 -16.004 1.00 63.38 311 THR A C 1
ATOM 2471 O O . THR A 1 311 ? 13.699 1.371 -16.480 1.00 63.38 311 THR A O 1
ATOM 2474 N N . MET A 1 312 ? 15.234 1.867 -14.916 1.00 55.34 312 MET A N 1
ATOM 2475 C CA . MET A 1 312 ? 14.464 2.874 -14.173 1.00 55.34 312 MET A CA 1
ATOM 2476 C C . MET A 1 312 ? 14.873 4.345 -14.472 1.00 55.34 312 MET A C 1
ATOM 2478 O O . MET A 1 312 ? 15.150 5.080 -13.525 1.00 55.34 312 MET A O 1
ATOM 2482 N N . PRO A 1 313 ? 14.886 4.876 -15.724 1.00 47.62 313 PRO A N 1
ATOM 2483 C CA . PRO A 1 313 ? 15.302 6.259 -15.971 1.00 47.62 313 PRO A CA 1
ATOM 2484 C C . PRO A 1 313 ? 14.149 7.249 -16.235 1.00 47.62 313 PRO A C 1
ATOM 2486 O O . PRO A 1 313 ? 14.427 8.421 -16.464 1.00 47.62 313 PRO A O 1
ATOM 2489 N N . TYR A 1 314 ? 12.870 6.847 -16.232 1.00 49.84 314 TYR A N 1
ATOM 2490 C CA . TYR A 1 314 ? 11.818 7.663 -16.877 1.00 49.84 314 TYR A CA 1
ATOM 2491 C C . TYR A 1 314 ? 11.094 8.714 -16.017 1.00 49.84 314 TYR A C 1
ATOM 2493 O O . TYR A 1 314 ? 10.455 9.594 -16.583 1.00 49.84 314 TYR A O 1
ATOM 2501 N N . HIS A 1 315 ? 11.205 8.684 -14.685 1.00 48.75 315 HIS A N 1
ATOM 2502 C CA . HIS A 1 315 ? 10.550 9.684 -13.814 1.00 48.75 315 HIS A CA 1
ATOM 2503 C C . HIS A 1 315 ? 11.518 10.436 -12.889 1.00 48.75 315 HIS A C 1
ATOM 2505 O O . HIS A 1 315 ? 11.077 11.232 -12.066 1.00 48.75 315 HIS A O 1
ATOM 2511 N N . ALA A 1 316 ? 12.822 10.163 -12.996 1.00 37.81 316 ALA A N 1
ATOM 2512 C CA . ALA A 1 316 ? 13.856 10.696 -12.105 1.00 37.81 316 ALA A CA 1
ATOM 2513 C C . ALA A 1 31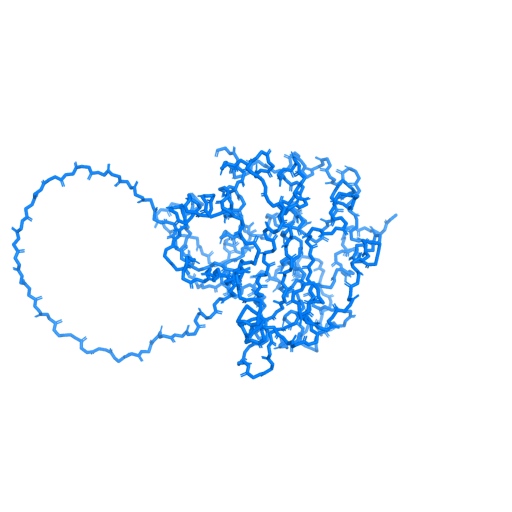6 ? 14.747 11.776 -12.754 1.00 37.81 316 ALA A C 1
ATOM 2515 O O . ALA A 1 316 ? 15.727 12.187 -12.139 1.00 37.81 316 ALA A O 1
ATOM 2516 N N . LYS A 1 317 ? 14.429 12.226 -13.975 1.00 41.56 317 LYS A N 1
ATOM 2517 C CA . LYS A 1 317 ? 15.101 13.354 -14.639 1.00 41.56 317 LYS A CA 1
ATOM 2518 C C . LYS A 1 317 ? 14.157 14.541 -14.784 1.00 41.56 317 LYS A C 1
ATOM 2520 O O . LYS A 1 317 ? 12.997 14.321 -15.202 1.00 41.56 317 LYS A O 1
#

Radius of gyration: 20.84 Å; Cα contacts (8 Å, |Δi|>4): 453; chains: 1; bounding box: 51×66×49 Å

Mean predicted aligned error: 11.25 Å

InterPro domains:
  IPR001251 CRAL-TRIO lipid binding domain [PF00650] (104-183)
  IPR001251 CRAL-TRIO lipid binding domain [cd00170] (86-283)
  IPR036865 CRAL-TRIO lipid binding domain superfamily [G3DSA:3.40.525.10] (85-298)
  IPR036865 CRAL-TRIO lipid binding domain superfamily [SSF52087] (103-183)
  IPR036865 CRAL-TRIO lipid binding domain superfamily [SSF52087] (222-302)
  IPR052578 Phosphatidylinositol Transfer CRAL-TRIO Domain-Containing Protein [PTHR45824] (222-295)

Foldseek 3Di:
DDDPFVLLVVQLLADPDPLPVPNPDCDTPLVVLLCCLPQLQPDDQFDDALDDPDDVPGDGSVRLSVVLSVCCVLQVLLAAEPVLLVQVQPAKAWDAWADPVDPAIFTEIEGEQLSADLPLVSRLSRHSSRLSVRLNHSCNVRVSPHSAHAYEYECVNPDPVRDDDPLSVVLSVNCCCSNPELRQDDDHFDPPPPPDDDDDDDDDDDDDDDDDDPDPPDSPHYAYEYEPQDPNNVVVVVVVLVRDDPRNVVRYHYADHVCLPRSLVVVVNTGPQCGDDVVSVGDPPDRRDSCVRCPPSSYADPVSVVSSVVSPDDRND

Solvent-accessible surface area (backbone atoms only — not comparable to full-atom values): 18343 Å² total; per-residue (Å²): 129,81,53,74,61,60,36,57,69,68,49,46,79,22,52,99,59,54,53,81,89,62,58,81,66,97,58,62,68,68,50,53,48,45,44,42,44,65,60,60,53,62,70,56,75,70,58,78,70,65,57,83,88,44,64,100,80,57,51,49,49,66,58,45,38,50,52,46,44,51,48,44,68,56,67,36,53,80,46,42,42,62,73,39,53,76,66,41,52,80,27,51,42,54,62,52,40,26,35,81,90,42,99,65,51,24,14,26,30,42,36,32,51,35,60,54,57,99,45,56,69,48,51,53,47,44,47,49,27,22,51,54,43,18,22,13,47,9,20,47,79,46,76,60,75,41,43,26,27,30,37,42,35,34,27,52,74,46,47,77,93,57,50,72,53,72,67,59,49,50,42,50,52,47,51,42,53,74,70,37,48,60,26,57,40,54,71,57,50,74,79,84,72,87,71,91,76,82,86,83,91,86,86,89,82,92,75,92,76,93,70,82,95,78,79,88,73,80,80,80,47,24,43,37,38,36,33,50,64,39,74,67,45,50,56,53,46,58,56,51,58,72,68,49,28,70,61,40,50,76,34,54,44,78,44,54,71,94,38,59,69,63,34,37,56,54,44,52,72,58,29,33,58,76,54,32,39,44,97,63,73,38,71,22,80,81,74,77,49,49,65,76,76,52,38,76,76,37,48,40,49,73,64,60,46,51,54,33,69,71,65,64,66,88,74,83,118

Sequence (317 aa):
MPNLVQRAKQVSWGGPQSSKAFAQKPTGGRQVIASFVSCIMKWQDKPKFPFRLCGDGGFSRTGYCAYSGIQRKNYKPWLVHLLCWKKMSRIHYHRGFSPAAQAEKHAIVWLRLGHYVKNDLTFFRGIIHAADRATGESLVETGGSTGKFNAIIDCGGFSLAGAPTIASLKQFVTMLQDHYPNRWVSGPLRRTVESTRVDYIIPVVQLHSQTPLLNASLFVAGMIYLVNLSRPGQIMLSIILRIITKEVRDKIKVLPNHNPAKSLAILKTAIEERYIPDWLGGTDTFQFSVEEYYPPHLRCTEDEAREFLTTMPYHAK

Organism: NCBI:txid568900

Secondary structure (DSSP, 8-state):
---HHHHHHHS-SS-SS--TTTTT----HHHHHHHIIIIIS---SS---SSTTS-TT---HHHHHHHHHHHHHHH-TT-B-HHHHHH-TTTEEEEEE--TTSSSPPEEEEEEGGG--S-HHHHHHHHHHHHHHHHHHHHHHTTTS---EEEEEE-TT--GGGPPPHHHHHHHHHHHHHHSBTTTB-SPPP------------------------------PPPEEEES--HHHHHHHHHHHHHS-HHHHTTEEE--TT-HHHHHHHHHHHS-GGGSBGGGTSSB-PPP-HHHHS-GGGBPPHHHHHHHHHS--SS--

pLDDT: mean 72.01, std 21.77, range [23.42, 97.69]

Nearest PDB structures (foldseek):
  7y11-assembly1_A  TM=6.189E-01  e=3.778E-06  Arabidopsis thaliana
  7zg9-assembly2_B  TM=6.000E-01  e=3.008E-06  Saccharomyces cerevisiae S288C
  1oiz-assembly2_B  TM=5.122E-01  e=2.136E-06  Homo sapiens
  1r5l-assembly1_A  TM=5.835E-01  e=2.092E-05  Homo sapiens
  3g2o-assembly1_B  TM=7.196E-01  e=5.270E+00  Amycolatopsis orientalis